Protein AF-0000000086062396 (afdb_homodimer)

pLDDT: mean 90.67, std 13.35, range [43.25, 98.94]

Nearest PDB structures (foldseek):
  1mjh-assembly1_B  TM=8.985E-01  e=6.575E-12  Methanocaldococcus jannaschii
  1mjh-assembly1_A  TM=9.133E-01  e=2.809E-10  Methanocaldococcus jannaschii
  4wny-assembly1_A-2  TM=8.957E-01  e=1.458E-08  Burkholderia pseudomallei 1710b
  3fg9-assembly3_E  TM=8.192E-01  e=7.152E-09  Lactiplantibacillus plantarum
  2gm3-assembly1_A  TM=6.764E-01  e=1.445E-06  Arabidopsis thaliana

Foldseek 3Di:
DFAEEEEEAQLDPFWVQLLVVRLVVCLVVVHAYEYEYEAACVVQVPPDCPDPVVSVVSQVSQVVSQVVSVVVSVVSVHHYHYDYYYDDLLVVVQVCCVVVVGQEYGGEQDHDVPPPPDPGDPSLVSCCVDPPHYYHYDGDDDDD/DFAEEEEEAQLDPFWVQLLVVRLVVCLVVVHAYEYEYEAAPVVQVPPDPPPPVVSVVSQVSQVVSQVVSVVVSVVSVHHYHYDYYYHDLLVVVQVCCVVVVGQEYGGEQDHDVDPPPDPGDPSLVSCCVDPPHYYHYDGDDDDD

Sequence (288 aa):
MYDEILVPTDGSPASDAAIEHAIDLAAQYGARLHALYVVDGAAYSTLEAGSEIVVEALRSEGETATQRVADAAADAGIDTTTTVTTGTAYQSIRDYVAENGIDMIVMGTHGRKGLDRYLLGSVTERVVRTADVPVLTVRQPTDEMYDEILVPTDGSPASDAAIEHAIDLAAQYGARLHALYVVDGAAYSTLEAGSEIVVEALRSEGETATQRVADAAADAGIDTTTTVTTGTAYQSIRDYVAENGIDMIVMGTHGRKGLDRYLLGSVTERVVRTADVPVLTVRQPTDE

Structure (mmCIF, N/CA/C/O backbone):
data_AF-0000000086062396-model_v1
#
loop_
_entity.id
_entity.type
_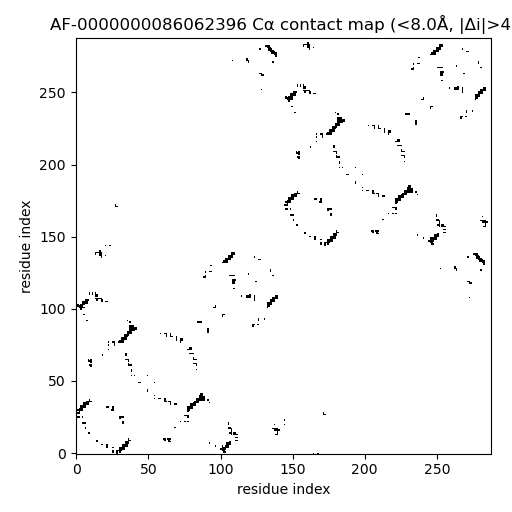entity.pdbx_description
1 polymer 'Nucleotide-binding universal stress UspA family protein'
#
loop_
_atom_site.group_PDB
_atom_site.id
_atom_site.type_symbol
_atom_site.label_atom_id
_atom_site.label_alt_id
_atom_site.label_comp_id
_atom_site.label_asym_id
_atom_site.label_entity_id
_atom_site.label_seq_id
_atom_site.pdbx_PDB_ins_code
_atom_site.Cartn_x
_atom_site.Cartn_y
_atom_site.Cartn_z
_atom_site.occupancy
_atom_site.B_iso_or_equiv
_atom_site.auth_seq_id
_atom_site.auth_comp_id
_atom_site.auth_asym_id
_atom_site.auth_atom_id
_atom_site.pdbx_PDB_model_num
ATOM 1 N N . MET A 1 1 ? -13.133 -5.84 4.527 1 95.94 1 MET A N 1
ATOM 2 C CA . MET A 1 1 ? -12.789 -5.148 3.287 1 95.94 1 MET A CA 1
ATOM 3 C C . MET A 1 1 ? -11.883 -6.008 2.414 1 95.94 1 MET A C 1
ATOM 5 O O . MET A 1 1 ? -12.109 -6.129 1.208 1 95.94 1 MET A O 1
ATOM 9 N N . TYR A 1 2 ? -10.992 -6.688 2.941 1 98.44 2 TYR A N 1
ATOM 10 C CA . TYR A 1 2 ? -10.055 -7.508 2.188 1 98.44 2 TYR A CA 1
ATOM 11 C C . TYR A 1 2 ? -10.328 -8.992 2.406 1 98.44 2 TYR A C 1
ATOM 13 O O . TYR A 1 2 ? -10.234 -9.484 3.533 1 98.44 2 TYR A O 1
ATOM 21 N N . ASP A 1 3 ? -10.617 -9.695 1.339 1 98.81 3 ASP A N 1
ATOM 22 C CA . ASP A 1 3 ? -10.93 -11.117 1.412 1 98.81 3 ASP A CA 1
ATOM 23 C C . ASP A 1 3 ? -9.867 -11.953 0.702 1 98.81 3 ASP A C 1
ATOM 25 O O . ASP A 1 3 ? -9.641 -13.109 1.062 1 98.81 3 ASP A O 1
ATOM 29 N N . GLU A 1 4 ? -9.344 -11.414 -0.328 1 98.94 4 GLU A N 1
ATOM 30 C CA . GLU A 1 4 ? -8.344 -12.07 -1.161 1 98.94 4 GLU A CA 1
ATOM 31 C C . GLU A 1 4 ? -7.098 -11.195 -1.316 1 98.94 4 GLU A C 1
ATOM 33 O O . GLU A 1 4 ? -7.117 -10.203 -2.041 1 98.94 4 GLU A O 1
ATOM 38 N N . ILE A 1 5 ? -5.992 -11.57 -0.688 1 98.94 5 ILE A N 1
ATOM 39 C CA . ILE A 1 5 ? -4.777 -10.766 -0.66 1 98.94 5 ILE A CA 1
ATOM 40 C C . ILE A 1 5 ? -3.68 -11.461 -1.462 1 98.94 5 ILE A C 1
ATOM 42 O O . ILE A 1 5 ? -3.377 -12.633 -1.223 1 98.94 5 ILE A O 1
ATOM 46 N N . LEU A 1 6 ? -3.133 -10.781 -2.381 1 98.94 6 LEU A N 1
ATOM 47 C CA . LEU A 1 6 ? -2.09 -11.336 -3.242 1 98.94 6 LEU A CA 1
ATOM 48 C C . LEU A 1 6 ? -0.708 -10.891 -2.77 1 98.94 6 LEU A C 1
ATOM 50 O O . LEU A 1 6 ? -0.49 -9.711 -2.486 1 98.94 6 LEU A O 1
ATOM 54 N N . VAL A 1 7 ? 0.183 -11.844 -2.738 1 98.88 7 VAL A N 1
ATOM 55 C CA . VAL A 1 7 ? 1.599 -11.594 -2.494 1 98.88 7 VAL A CA 1
ATOM 56 C C . VAL A 1 7 ? 2.428 -12.117 -3.662 1 98.88 7 VAL A C 1
ATOM 58 O O . VAL A 1 7 ? 2.777 -13.305 -3.703 1 98.88 7 VAL A O 1
ATOM 61 N N . PRO A 1 8 ? 2.752 -11.227 -4.57 1 98.5 8 PRO A N 1
ATOM 62 C CA . PRO A 1 8 ? 3.809 -11.625 -5.504 1 98.5 8 PRO A CA 1
ATOM 63 C C . PRO A 1 8 ? 5.18 -11.727 -4.84 1 98.5 8 PRO A C 1
ATOM 65 O O . PRO A 1 8 ? 5.551 -10.852 -4.047 1 98.5 8 PRO A O 1
ATOM 68 N N . THR A 1 9 ? 5.863 -12.844 -5.113 1 97.19 9 THR A N 1
ATOM 69 C CA . THR A 1 9 ? 7.176 -13.055 -4.512 1 97.19 9 THR A CA 1
ATOM 70 C C . THR A 1 9 ? 8.172 -13.555 -5.551 1 97.19 9 THR A C 1
ATOM 72 O O . THR A 1 9 ? 7.789 -14.211 -6.523 1 97.19 9 THR A O 1
ATOM 75 N N . ASP A 1 10 ? 9.398 -13.188 -5.328 1 94.5 10 ASP A N 1
ATOM 76 C CA . ASP A 1 10 ? 10.445 -13.727 -6.188 1 94.5 10 ASP A CA 1
ATOM 77 C C . ASP A 1 10 ? 11.359 -14.672 -5.414 1 94.5 10 ASP A C 1
ATOM 79 O O . ASP A 1 10 ? 12.422 -15.062 -5.902 1 94.5 10 ASP A O 1
ATOM 83 N N . GLY A 1 11 ? 10.945 -14.953 -4.164 1 93.88 11 GLY A N 1
ATOM 84 C CA . GLY A 1 11 ? 11.648 -15.93 -3.35 1 93.88 11 GLY A CA 1
ATOM 85 C C . GLY A 1 11 ? 12.867 -15.359 -2.641 1 93.88 11 GLY A C 1
ATOM 86 O O . GLY A 1 11 ? 13.516 -16.047 -1.854 1 93.88 11 GLY A O 1
ATOM 87 N N . SER A 1 12 ? 13.25 -14.094 -2.916 1 90.31 12 SER A N 1
ATOM 88 C CA . SER A 1 12 ? 14.406 -13.477 -2.273 1 90.31 12 SER A CA 1
ATOM 89 C C . SER A 1 12 ? 14.055 -12.953 -0.884 1 90.31 12 SER A C 1
ATOM 91 O O . SER A 1 12 ? 12.883 -12.758 -0.568 1 90.31 12 SER A O 1
ATOM 93 N N . PRO A 1 13 ? 15.016 -12.766 -0.032 1 87.69 13 PRO A N 1
ATOM 94 C CA . PRO A 1 13 ? 14.781 -12.211 1.304 1 87.69 13 PRO A CA 1
ATOM 95 C C . PRO A 1 13 ? 14.109 -10.844 1.266 1 87.69 13 PRO A C 1
ATOM 97 O O . PRO A 1 13 ? 13.414 -10.461 2.215 1 87.69 13 PRO A O 1
ATOM 100 N N . ALA A 1 14 ? 14.25 -10.211 0.133 1 84.25 14 ALA A N 1
ATOM 101 C CA . ALA A 1 14 ? 13.664 -8.875 -0.008 1 84.25 14 ALA A CA 1
ATOM 102 C C . ALA A 1 14 ? 12.141 -8.938 0.049 1 84.25 14 ALA A C 1
ATOM 104 O O . ALA A 1 14 ? 11.484 -7.938 0.352 1 84.25 14 ALA A O 1
ATOM 105 N N . SER A 1 15 ? 11.633 -10.086 -0.186 1 92.75 15 SER A N 1
ATOM 106 C CA . SER A 1 15 ? 10.18 -10.227 -0.189 1 92.75 15 SER A CA 1
ATOM 107 C C . SER A 1 15 ? 9.656 -10.594 1.196 1 92.75 15 SER A C 1
ATOM 109 O O . SER A 1 15 ? 8.445 -10.578 1.432 1 92.75 15 SER A O 1
ATOM 111 N N . ASP A 1 16 ? 10.508 -10.906 2.168 1 95.06 16 ASP A N 1
ATOM 112 C CA . ASP A 1 16 ? 10.109 -11.453 3.463 1 95.06 16 ASP A CA 1
ATOM 113 C C . ASP A 1 16 ? 9.242 -10.469 4.234 1 95.06 16 ASP A C 1
ATOM 115 O O . ASP A 1 16 ? 8.234 -10.852 4.828 1 95.06 16 ASP A O 1
ATOM 119 N N . ALA A 1 17 ? 9.648 -9.289 4.191 1 96.38 17 ALA A N 1
ATOM 120 C CA . ALA A 1 17 ? 8.891 -8.281 4.93 1 96.38 17 ALA A CA 1
ATOM 121 C C . ALA A 1 17 ? 7.465 -8.172 4.402 1 96.38 17 ALA A C 1
ATOM 123 O O . ALA A 1 17 ? 6.512 -8.086 5.18 1 96.38 17 ALA A O 1
ATOM 124 N N . ALA A 1 18 ? 7.328 -8.164 3.07 1 97.94 18 ALA A N 1
ATOM 125 C CA . ALA A 1 18 ? 5.996 -8.086 2.475 1 97.94 18 ALA A CA 1
ATOM 126 C C . ALA A 1 18 ? 5.148 -9.297 2.865 1 97.94 18 ALA A C 1
ATOM 128 O O . ALA A 1 18 ? 3.957 -9.156 3.152 1 97.94 18 ALA A O 1
ATOM 129 N N . ILE A 1 19 ? 5.75 -10.438 2.91 1 98.06 19 ILE A N 1
ATOM 130 C CA . ILE A 1 19 ? 5.059 -11.664 3.283 1 98.06 19 ILE A CA 1
ATOM 131 C C . ILE A 1 19 ? 4.551 -11.555 4.723 1 98.06 19 ILE A C 1
ATOM 133 O O . ILE A 1 19 ? 3.402 -11.891 5.008 1 98.06 19 ILE A O 1
ATOM 137 N N . GLU A 1 20 ? 5.352 -11.086 5.586 1 98.19 20 GLU A N 1
ATOM 138 C CA . GLU A 1 20 ? 4.957 -10.906 6.98 1 98.19 20 GLU A CA 1
ATOM 139 C C . GLU A 1 20 ? 3.764 -9.969 7.102 1 98.19 20 GLU A C 1
ATOM 141 O O . GLU A 1 20 ? 2.807 -10.258 7.824 1 98.19 20 GLU A O 1
ATOM 146 N N . HIS A 1 21 ? 3.812 -8.875 6.426 1 98.69 21 HIS A N 1
ATOM 147 C CA . HIS A 1 21 ? 2.709 -7.922 6.453 1 98.69 21 HIS A CA 1
ATOM 148 C C . HIS A 1 21 ? 1.438 -8.531 5.871 1 98.69 21 HIS A C 1
ATOM 150 O O . HIS A 1 21 ? 0.345 -8.328 6.402 1 98.69 21 HIS A O 1
ATOM 156 N N . ALA A 1 22 ? 1.575 -9.25 4.781 1 98.81 22 ALA A N 1
ATOM 157 C CA . ALA A 1 22 ? 0.421 -9.875 4.145 1 98.81 22 ALA A CA 1
ATOM 158 C C . ALA A 1 22 ? -0.246 -10.883 5.082 1 98.81 22 ALA A C 1
ATOM 160 O O . ALA A 1 22 ? -1.475 -10.93 5.176 1 98.81 22 ALA A O 1
ATOM 161 N N . ILE A 1 23 ? 0.543 -11.617 5.75 1 98.75 23 ILE A N 1
ATOM 162 C CA . ILE A 1 23 ? 0.026 -12.617 6.68 1 98.75 23 ILE A CA 1
ATOM 163 C C . ILE A 1 23 ? -0.695 -11.922 7.832 1 98.75 23 ILE A C 1
ATOM 165 O O . ILE A 1 23 ? -1.783 -12.344 8.234 1 98.75 23 ILE A O 1
ATOM 169 N N . ASP A 1 24 ? -0.096 -10.945 8.344 1 98.75 24 ASP A N 1
ATOM 170 C CA . ASP A 1 24 ? -0.709 -10.195 9.43 1 98.75 24 ASP A CA 1
ATOM 171 C C . ASP A 1 24 ? -2.055 -9.609 9.008 1 98.75 24 ASP A C 1
ATOM 173 O O . ASP A 1 24 ? -3.043 -9.719 9.734 1 98.75 24 ASP A O 1
ATOM 177 N N . LEU A 1 25 ? -2.088 -9.016 7.824 1 98.81 25 LEU A N 1
ATOM 178 C CA . LEU A 1 25 ? -3.326 -8.469 7.277 1 98.81 25 LEU A CA 1
ATOM 179 C C . LEU A 1 25 ? -4.363 -9.57 7.082 1 98.81 25 LEU A C 1
ATOM 181 O O . LEU A 1 25 ? -5.527 -9.406 7.457 1 98.81 25 LEU A O 1
ATOM 185 N N . ALA A 1 26 ? -3.941 -10.641 6.527 1 98.81 26 ALA A N 1
ATOM 186 C CA . ALA A 1 26 ? -4.867 -11.742 6.297 1 98.81 26 ALA A CA 1
ATOM 187 C C . ALA A 1 26 ? -5.449 -12.258 7.613 1 98.81 26 ALA A C 1
ATOM 189 O O . ALA A 1 26 ? -6.629 -12.609 7.68 1 98.81 26 ALA A O 1
ATOM 190 N N . ALA A 1 27 ? -4.621 -12.305 8.586 1 98.5 27 ALA A N 1
ATOM 191 C CA . ALA A 1 27 ? -5.086 -12.742 9.898 1 98.5 27 ALA A CA 1
ATOM 192 C C . ALA A 1 27 ? -6.145 -11.789 10.453 1 98.5 27 ALA A C 1
ATOM 194 O O . ALA A 1 27 ? -7.145 -12.227 11.023 1 98.5 27 ALA A O 1
ATOM 195 N N . GLN A 1 28 ? -5.926 -10.531 10.344 1 98.12 28 GLN A N 1
ATOM 196 C CA . GLN A 1 28 ? -6.855 -9.523 10.852 1 98.12 28 GLN A CA 1
ATOM 197 C C . GLN A 1 28 ? -8.195 -9.602 10.125 1 98.12 28 GLN A C 1
ATOM 199 O O . GLN A 1 28 ? -9.25 -9.445 10.75 1 98.12 28 GLN A O 1
ATOM 204 N N . TYR A 1 29 ? -8.203 -9.961 8.875 1 98.44 29 TYR A N 1
ATOM 205 C CA . TYR A 1 29 ? -9.414 -9.844 8.062 1 98.44 29 TYR A CA 1
ATOM 206 C C . TYR A 1 29 ? -10.062 -11.203 7.848 1 98.44 29 TYR A C 1
ATOM 208 O O . TYR A 1 29 ? -11.164 -11.297 7.297 1 98.44 29 TYR A O 1
ATOM 216 N N . GLY A 1 30 ? -9.328 -12.211 8.273 1 98.25 30 GLY A N 1
ATOM 217 C CA . GLY A 1 30 ? -9.797 -13.531 7.895 1 98.25 30 GLY A CA 1
ATOM 218 C C . GLY A 1 30 ? -9.742 -13.773 6.395 1 98.25 30 GLY A C 1
ATOM 219 O O . GLY A 1 30 ? -10.641 -14.398 5.832 1 98.25 30 GLY A O 1
ATOM 220 N N . ALA A 1 31 ? -8.758 -13.242 5.785 1 98.81 31 ALA A N 1
ATOM 221 C CA . ALA A 1 31 ? -8.633 -13.266 4.332 1 98.81 31 ALA A CA 1
ATOM 222 C C . ALA A 1 31 ? -7.859 -14.5 3.869 1 98.81 31 ALA A C 1
ATOM 224 O O . ALA A 1 31 ? -7.105 -15.094 4.645 1 98.81 31 ALA A O 1
ATOM 225 N N . ARG A 1 32 ? -8.055 -14.844 2.619 1 98.88 32 ARG A N 1
ATOM 226 C CA . ARG A 1 32 ? -7.195 -15.82 1.947 1 98.88 32 ARG A CA 1
ATOM 227 C C . ARG A 1 32 ? -5.961 -15.141 1.363 1 98.88 32 ARG A C 1
ATOM 229 O O . ARG A 1 32 ? -6.039 -14.023 0.854 1 98.88 32 ARG A O 1
ATOM 236 N N . LEU A 1 33 ? -4.902 -15.875 1.438 1 98.88 33 LEU A N 1
ATOM 237 C CA . LEU A 1 33 ? -3.641 -15.391 0.886 1 98.88 33 LEU A CA 1
ATOM 238 C C . LEU A 1 33 ? -3.312 -16.094 -0.424 1 98.88 33 LEU A C 1
ATOM 240 O O . LEU A 1 33 ? -3.494 -17.312 -0.54 1 98.88 33 LEU A O 1
ATOM 244 N N . HIS A 1 34 ? -2.926 -15.32 -1.405 1 98.94 34 HIS A N 1
ATOM 245 C CA . HIS A 1 34 ? -2.443 -15.844 -2.678 1 98.94 34 HIS A CA 1
ATOM 246 C C . HIS A 1 34 ? -0.959 -15.555 -2.867 1 98.94 34 HIS A C 1
ATOM 248 O O . HIS A 1 34 ? -0.551 -14.391 -2.922 1 98.94 34 HIS A O 1
ATOM 254 N N . ALA A 1 35 ? -0.175 -16.609 -2.895 1 98.94 35 ALA A N 1
ATOM 255 C CA . ALA A 1 35 ? 1.244 -16.484 -3.213 1 98.94 35 ALA A CA 1
ATOM 256 C C . ALA A 1 35 ? 1.503 -16.75 -4.691 1 98.94 35 ALA A C 1
ATOM 258 O O . ALA A 1 35 ? 1.147 -17.812 -5.207 1 98.94 35 ALA A O 1
ATOM 259 N N . LEU A 1 36 ? 2.131 -15.773 -5.348 1 98.88 36 LEU A N 1
ATOM 260 C CA . LEU A 1 36 ? 2.34 -15.875 -6.785 1 98.88 36 LEU A CA 1
ATOM 261 C C . LEU A 1 36 ? 3.816 -15.719 -7.133 1 98.88 36 LEU A C 1
ATOM 263 O O . LEU A 1 36 ? 4.477 -14.797 -6.648 1 98.88 36 LEU A O 1
ATOM 267 N N . TYR A 1 37 ? 4.297 -16.641 -7.902 1 98.44 37 TYR A N 1
ATOM 268 C CA . TYR A 1 37 ? 5.625 -16.578 -8.508 1 98.44 37 TYR A CA 1
ATOM 269 C C . TYR A 1 37 ? 5.535 -16.641 -10.023 1 98.44 37 TYR A C 1
ATOM 271 O O . TYR A 1 37 ? 4.84 -17.484 -10.578 1 98.44 37 TYR A O 1
ATOM 279 N N . VAL A 1 38 ? 6.219 -15.672 -10.68 1 97 38 VAL A N 1
ATOM 280 C CA . VAL A 1 38 ? 6.191 -15.609 -12.141 1 97 38 VAL A CA 1
ATOM 281 C C . VAL A 1 38 ? 7.57 -15.945 -12.695 1 97 38 VAL A C 1
ATOM 283 O O . VAL A 1 38 ? 8.555 -15.273 -12.391 1 97 38 VAL A O 1
ATOM 286 N N . VAL A 1 39 ? 7.645 -16.984 -13.438 1 94.19 39 VAL A N 1
ATOM 287 C CA . VAL A 1 39 ? 8.852 -17.328 -14.18 1 94.19 39 VAL A CA 1
ATOM 288 C C . VAL A 1 39 ? 8.961 -16.469 -15.43 1 94.19 39 VAL A C 1
ATOM 290 O O . VAL A 1 39 ? 8.078 -16.469 -16.281 1 94.19 39 VAL A O 1
ATOM 293 N N . ASP A 1 40 ? 10.016 -15.547 -15.406 1 84.5 40 ASP A N 1
ATOM 294 C CA . ASP A 1 40 ? 10.203 -14.695 -16.578 1 84.5 40 ASP A CA 1
ATOM 295 C C . ASP A 1 40 ? 10.672 -15.516 -17.781 1 84.5 40 ASP A C 1
ATOM 297 O O . ASP A 1 40 ? 11.859 -15.789 -17.922 1 84.5 40 ASP A O 1
ATOM 301 N N . GLY A 1 41 ? 9.742 -15.945 -18.578 1 71.19 41 GLY A N 1
ATOM 302 C CA . GLY A 1 41 ? 10.008 -16.797 -19.734 1 71.19 41 GLY A CA 1
ATOM 303 C C . GLY A 1 41 ? 10.758 -16.078 -20.844 1 71.19 41 GLY A C 1
ATOM 304 O O . GLY A 1 41 ? 11.516 -16.688 -21.594 1 71.19 41 GLY A O 1
ATOM 305 N N . ALA A 1 42 ? 10.43 -14.758 -20.984 1 67.75 42 ALA A N 1
ATOM 306 C CA . ALA A 1 42 ? 11.023 -14.023 -22.094 1 67.75 42 ALA A CA 1
ATOM 307 C C . ALA A 1 42 ? 12.531 -13.891 -21.906 1 67.75 42 ALA A C 1
ATOM 309 O O . ALA A 1 42 ? 13.289 -13.938 -22.891 1 67.75 42 ALA A O 1
ATOM 310 N N . ALA A 1 43 ? 12.914 -13.602 -20.719 1 61.91 43 ALA A N 1
ATOM 311 C CA . ALA A 1 43 ? 14.336 -13.398 -20.453 1 61.91 43 ALA A CA 1
ATOM 312 C C . ALA A 1 43 ? 15.141 -14.633 -20.844 1 61.91 43 ALA A C 1
ATOM 314 O O . ALA A 1 43 ? 16.312 -14.531 -21.234 1 61.91 43 ALA A O 1
ATOM 315 N N . TYR A 1 44 ? 14.375 -15.672 -20.828 1 62.12 44 TYR A N 1
ATOM 316 C CA . TYR A 1 44 ? 15.141 -16.891 -21.094 1 62.12 44 TYR A CA 1
ATOM 317 C C . TYR A 1 44 ? 14.852 -17.438 -22.484 1 62.12 44 TYR A C 1
ATOM 319 O O . TYR A 1 44 ? 15.5 -18.375 -22.938 1 62.12 44 TYR A O 1
ATOM 327 N N . SER A 1 45 ? 13.75 -16.875 -23.078 1 59.78 45 SER A N 1
ATOM 328 C CA . SER A 1 45 ? 13.445 -17.391 -24.406 1 59.78 45 SER A CA 1
ATOM 329 C C . SER A 1 45 ? 14.578 -17.094 -25.391 1 59.78 45 SER A C 1
ATOM 331 O O . SER A 1 45 ? 14.70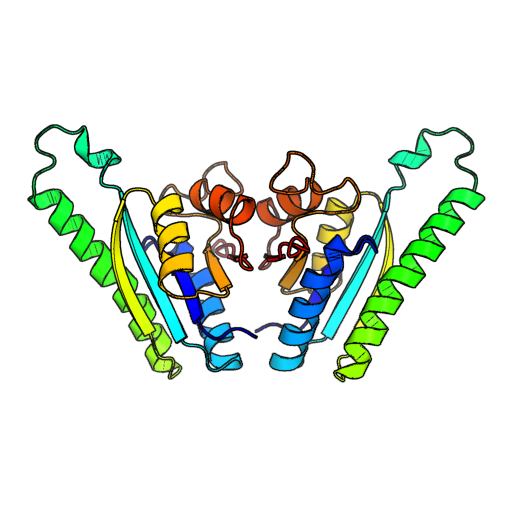3 -17.75 -26.422 1 59.78 45 SER A O 1
ATOM 333 N N . THR A 1 46 ? 15.141 -15.828 -25.25 1 56.56 46 THR A N 1
ATOM 334 C CA . THR A 1 46 ? 16.141 -15.508 -26.25 1 56.56 46 THR A CA 1
ATOM 335 C C . THR A 1 46 ? 17.312 -16.484 -26.188 1 56.56 46 THR A C 1
ATOM 337 O O . THR A 1 46 ? 18.172 -16.5 -27.062 1 56.56 46 THR A O 1
ATOM 340 N N . LEU A 1 47 ? 17.484 -16.781 -25.047 1 52.94 47 LEU A N 1
ATOM 341 C CA . LEU A 1 47 ? 18.609 -17.703 -25.031 1 52.94 47 LEU A CA 1
ATOM 342 C C . LEU A 1 47 ? 18.297 -18.969 -25.812 1 52.94 47 LEU A C 1
ATOM 344 O O . LEU A 1 47 ? 17.156 -19.453 -25.812 1 52.94 47 LEU A O 1
ATOM 348 N N . GLU A 1 48 ? 18.875 -19.062 -26.906 1 50.22 48 GLU A N 1
ATOM 349 C CA . GLU A 1 48 ? 18.75 -20.328 -27.609 1 50.22 48 GLU A CA 1
ATOM 350 C C . GLU A 1 48 ? 18.078 -21.375 -26.719 1 50.22 48 GLU A C 1
ATOM 352 O O . GLU A 1 48 ? 17.75 -21.109 -25.562 1 50.22 48 GLU A O 1
ATOM 357 N N . ALA A 1 49 ? 18.516 -22.594 -26.562 1 50 49 ALA A N 1
ATOM 358 C CA . ALA A 1 49 ? 18.109 -23.734 -25.75 1 50 49 ALA A CA 1
ATOM 359 C C . ALA A 1 49 ? 17.859 -23.312 -24.297 1 50 49 ALA A C 1
ATOM 361 O O . ALA A 1 49 ? 18.781 -23.344 -23.469 1 50 49 ALA A O 1
ATOM 362 N N . GLY A 1 50 ? 17.328 -22.047 -24.062 1 55.12 50 GLY A N 1
ATOM 363 C CA . GLY A 1 50 ? 17.031 -22.172 -22.656 1 55.12 50 GLY A CA 1
ATOM 364 C C . GLY A 1 50 ? 16.391 -23.5 -22.281 1 55.12 50 GLY A C 1
ATOM 365 O O . GLY A 1 50 ? 15.312 -23.828 -22.781 1 55.12 50 GLY A O 1
ATOM 366 N N . SER A 1 51 ? 17.188 -24.375 -21.922 1 66.56 51 SER A N 1
ATOM 367 C CA . SER A 1 51 ? 16.859 -25.781 -21.844 1 66.56 51 SER A CA 1
ATOM 368 C C . SER A 1 51 ? 15.688 -26.031 -20.891 1 66.56 51 SER A C 1
ATOM 370 O O . SER A 1 51 ? 15.438 -25.219 -19.984 1 66.56 51 SER A O 1
ATOM 372 N N . GLU A 1 52 ? 14.617 -26.703 -21.422 1 76.31 52 GLU A N 1
ATOM 373 C CA . GLU A 1 52 ? 13.578 -27.266 -20.578 1 76.31 52 GLU A CA 1
ATOM 374 C C . GLU A 1 52 ? 14.07 -27.453 -19.141 1 76.31 52 GLU A C 1
ATOM 376 O O . GLU A 1 52 ? 13.305 -27.297 -18.188 1 76.31 52 GLU A O 1
ATOM 381 N N . ILE A 1 53 ? 15.344 -27.516 -19.125 1 82.06 53 ILE A N 1
ATOM 382 C CA . ILE A 1 53 ? 15.945 -27.781 -17.812 1 82.06 53 ILE A CA 1
ATOM 383 C C . ILE A 1 53 ? 15.961 -26.484 -17 1 82.06 53 ILE A C 1
ATOM 385 O O . ILE A 1 53 ? 15.641 -26.5 -15.805 1 82.06 53 ILE A O 1
ATOM 389 N N . VAL A 1 54 ? 16.25 -25.438 -17.641 1 83.44 54 VAL A N 1
ATOM 390 C CA . VAL A 1 54 ? 16.328 -24.156 -16.938 1 83.44 54 VAL A CA 1
ATOM 391 C C . VAL A 1 54 ? 14.938 -23.734 -16.484 1 83.44 54 VAL A C 1
ATOM 393 O O . VAL A 1 54 ? 14.758 -23.312 -15.328 1 83.44 54 VAL A O 1
ATOM 396 N N . VAL A 1 55 ? 14.031 -23.875 -17.312 1 84.69 55 VAL A N 1
ATOM 397 C CA . VAL A 1 55 ? 12.664 -23.5 -16.984 1 84.69 55 VAL A CA 1
ATOM 398 C C . VAL A 1 55 ? 12.156 -24.344 -15.82 1 84.69 55 VAL A C 1
ATOM 400 O O . VAL A 1 55 ? 11.5 -23.828 -14.914 1 84.69 55 VAL A O 1
ATOM 403 N N . GLU A 1 56 ? 12.445 -25.562 -15.875 1 88.38 56 GLU A N 1
ATOM 404 C CA . GLU A 1 56 ? 12.031 -26.453 -14.797 1 88.38 56 GLU A CA 1
ATOM 405 C C . GLU A 1 56 ? 12.688 -26.078 -13.477 1 88.38 56 GLU A C 1
ATOM 407 O O . GLU A 1 56 ? 12.07 -26.172 -12.414 1 88.38 56 GLU A O 1
ATOM 412 N N . ALA A 1 57 ? 13.906 -25.703 -13.578 1 91.06 57 ALA A N 1
ATOM 413 C CA . ALA A 1 57 ? 14.617 -25.281 -12.375 1 91.06 57 ALA A CA 1
ATOM 414 C C . ALA A 1 57 ? 13.984 -24.031 -11.789 1 91.06 57 ALA A C 1
ATOM 416 O O . ALA A 1 57 ? 13.836 -23.906 -10.57 1 91.06 57 ALA A O 1
ATOM 417 N N . LEU A 1 58 ? 13.625 -23.156 -12.656 1 91.31 58 LEU A N 1
ATOM 418 C CA . LEU A 1 58 ? 13.008 -21.922 -12.203 1 91.31 58 LEU A CA 1
ATOM 419 C C . LEU A 1 58 ? 11.617 -22.188 -11.633 1 91.31 58 LEU A C 1
ATOM 421 O O . LEU A 1 58 ? 11.219 -21.562 -10.641 1 91.31 58 LEU A O 1
ATOM 425 N N . ARG A 1 59 ? 10.938 -23.047 -12.25 1 94.69 59 ARG A N 1
ATOM 426 C CA . ARG A 1 59 ? 9.633 -23.438 -11.719 1 94.69 59 ARG A CA 1
ATOM 427 C C . ARG A 1 59 ? 9.773 -24.047 -10.328 1 94.69 59 ARG A C 1
ATOM 429 O O . ARG A 1 59 ? 8.984 -23.75 -9.43 1 94.69 59 ARG A O 1
ATOM 436 N N . SER A 1 60 ? 10.742 -24.891 -10.18 1 96.31 60 SER A N 1
ATOM 437 C CA . SER A 1 60 ? 11 -25.484 -8.875 1 96.31 60 SER A CA 1
ATOM 438 C C . SER A 1 60 ? 11.336 -24.422 -7.832 1 96.31 60 SER A C 1
ATOM 440 O O . SER A 1 60 ? 10.883 -24.5 -6.688 1 96.31 60 SER A O 1
ATOM 442 N N . GLU A 1 61 ? 12.07 -23.5 -8.242 1 95.19 61 GLU A N 1
ATOM 443 C CA . GLU A 1 61 ? 12.375 -22.375 -7.363 1 95.19 61 GLU A CA 1
ATOM 444 C C . GLU A 1 61 ? 11.102 -21.641 -6.953 1 95.19 61 GLU A C 1
ATOM 446 O O . GLU A 1 61 ? 10.93 -21.281 -5.785 1 95.19 61 GLU A O 1
ATOM 451 N N . GLY A 1 62 ? 10.258 -21.453 -7.934 1 97.56 62 GLY A N 1
ATOM 452 C CA . GLY A 1 62 ? 8.984 -20.797 -7.652 1 97.56 62 GLY A CA 1
ATOM 453 C C . GLY A 1 62 ? 8.117 -21.578 -6.684 1 97.56 62 GLY A C 1
ATOM 454 O O . GLY A 1 62 ? 7.504 -21 -5.785 1 97.56 62 GLY A O 1
ATOM 455 N N . GLU A 1 63 ? 8.102 -22.875 -6.875 1 98.5 63 GLU A N 1
ATOM 456 C CA . GLU A 1 63 ? 7.336 -23.734 -5.977 1 98.5 63 GLU A CA 1
ATOM 457 C C . GLU A 1 63 ? 7.863 -23.641 -4.547 1 98.5 63 GLU A C 1
ATOM 459 O O . GLU A 1 63 ? 7.086 -23.562 -3.596 1 98.5 63 GLU A O 1
ATOM 464 N N . THR A 1 64 ? 9.117 -23.594 -4.445 1 98.19 64 THR A N 1
ATOM 465 C CA . THR A 1 64 ? 9.727 -23.469 -3.125 1 98.19 64 THR A CA 1
ATOM 466 C C . THR A 1 64 ? 9.375 -22.109 -2.5 1 98.19 64 THR A C 1
ATOM 468 O O . THR A 1 64 ? 9.008 -22.047 -1.326 1 98.19 64 THR A O 1
ATOM 471 N N . ALA A 1 65 ? 9.492 -21.125 -3.285 1 97.81 65 ALA A N 1
ATOM 472 C CA . ALA A 1 65 ? 9.234 -19.766 -2.803 1 97.81 65 ALA A CA 1
ATOM 473 C C . ALA A 1 65 ? 7.785 -19.625 -2.348 1 97.81 65 ALA A C 1
ATOM 475 O O . ALA A 1 65 ? 7.52 -19.094 -1.266 1 97.81 65 ALA A O 1
ATOM 476 N N . THR A 1 66 ? 6.859 -20.062 -3.164 1 98.75 66 THR A N 1
ATOM 477 C CA . THR A 1 66 ? 5.453 -19.906 -2.812 1 98.75 66 THR A CA 1
ATOM 478 C C . THR A 1 66 ? 5.082 -20.828 -1.649 1 98.75 66 THR A C 1
ATOM 480 O O . THR A 1 66 ? 4.246 -20.484 -0.817 1 98.75 66 THR A O 1
ATOM 483 N N . GLN A 1 67 ? 5.703 -21.953 -1.553 1 98.44 67 GLN A N 1
ATOM 484 C CA . GLN A 1 67 ? 5.441 -22.844 -0.431 1 98.44 67 GLN A CA 1
ATOM 485 C C . GLN A 1 67 ? 5.934 -22.25 0.881 1 98.44 67 GLN A C 1
ATOM 487 O O . GLN A 1 67 ? 5.324 -22.453 1.933 1 98.44 67 GLN A O 1
ATOM 492 N N . ARG A 1 68 ? 7.02 -21.594 0.812 1 97.19 68 ARG A N 1
ATOM 493 C CA . ARG A 1 68 ? 7.504 -20.891 1.997 1 97.19 68 ARG A CA 1
ATOM 494 C C . ARG A 1 68 ? 6.453 -19.906 2.523 1 97.19 68 ARG A C 1
ATOM 496 O O . ARG A 1 68 ? 6.25 -19.797 3.734 1 97.19 68 ARG A O 1
ATOM 503 N N . VAL A 1 69 ? 5.789 -19.203 1.654 1 98.25 69 VAL A N 1
ATOM 504 C CA . VAL A 1 69 ? 4.719 -18.281 2.035 1 98.25 69 VAL A CA 1
ATOM 505 C C . VAL A 1 69 ? 3.58 -19.062 2.689 1 98.25 69 VAL A C 1
ATOM 507 O O . VAL A 1 69 ? 3.082 -18.672 3.748 1 98.25 69 VAL A O 1
ATOM 510 N N . ALA A 1 70 ? 3.244 -20.172 2.082 1 98.69 70 ALA A N 1
ATOM 511 C CA . ALA A 1 70 ? 2.15 -21 2.592 1 98.69 70 ALA A CA 1
ATOM 512 C C . ALA A 1 70 ? 2.48 -21.562 3.973 1 98.69 70 ALA A C 1
ATOM 514 O O . ALA A 1 70 ? 1.628 -21.578 4.863 1 98.69 70 ALA A O 1
ATOM 515 N N . ASP A 1 71 ? 3.668 -21.953 4.137 1 98 71 ASP A N 1
ATOM 516 C CA . ASP A 1 71 ? 4.094 -22.5 5.422 1 98 71 ASP A CA 1
ATOM 517 C C . ASP A 1 71 ? 4.047 -21.438 6.516 1 98 71 ASP A C 1
ATOM 519 O O . ASP A 1 71 ? 3.568 -21.703 7.621 1 98 71 ASP A O 1
ATOM 523 N N . ALA A 1 72 ? 4.555 -20.328 6.207 1 97.5 72 ALA A N 1
ATOM 524 C CA . ALA A 1 72 ? 4.523 -19.234 7.168 1 97.5 72 ALA A CA 1
ATOM 525 C C . ALA A 1 72 ? 3.09 -18.859 7.535 1 97.5 72 ALA A C 1
ATOM 527 O O . ALA A 1 72 ? 2.793 -18.578 8.695 1 97.5 72 ALA A O 1
ATOM 528 N N . ALA A 1 73 ? 2.234 -18.859 6.566 1 98.56 73 ALA A N 1
ATOM 529 C CA . ALA A 1 73 ? 0.833 -18.5 6.77 1 98.56 73 ALA A CA 1
ATOM 530 C C . ALA A 1 73 ? 0.103 -19.562 7.578 1 98.56 73 ALA A C 1
ATOM 532 O O . ALA A 1 73 ? -0.81 -19.25 8.344 1 98.56 73 ALA A O 1
ATOM 533 N N . ALA A 1 74 ? 0.476 -20.797 7.336 1 97.81 74 ALA A N 1
ATOM 534 C CA . ALA A 1 74 ? -0.165 -21.906 8.031 1 97.81 74 ALA A CA 1
ATOM 535 C C . ALA A 1 74 ? -0.004 -21.781 9.547 1 97.81 74 ALA A C 1
ATOM 537 O O . ALA A 1 74 ? -0.921 -22.094 10.305 1 97.81 74 ALA A O 1
ATOM 538 N N . ASP A 1 75 ? 1.091 -21.281 9.914 1 94 75 ASP A N 1
ATOM 539 C CA . ASP A 1 75 ? 1.359 -21.047 11.336 1 94 75 ASP A CA 1
ATOM 540 C C . ASP A 1 75 ? 0.368 -20.062 11.938 1 94 75 ASP A C 1
ATOM 542 O O . ASP A 1 75 ? 0.074 -20.109 13.133 1 94 75 ASP A O 1
ATOM 546 N N . ALA A 1 76 ? -0.179 -19.266 11.109 1 94.81 76 ALA A N 1
ATOM 547 C CA . ALA A 1 76 ? -1.124 -18.234 11.547 1 94.81 76 ALA A CA 1
ATOM 548 C C . ALA A 1 76 ? -2.562 -18.672 11.273 1 94.81 76 ALA A C 1
ATOM 550 O O . ALA A 1 76 ? -3.5 -17.891 11.492 1 94.81 76 ALA A O 1
ATOM 551 N N . GLY A 1 77 ? -2.717 -19.844 10.648 1 97.44 77 GLY A N 1
ATOM 552 C CA . GLY A 1 77 ? -4.043 -20.359 10.359 1 97.44 77 GLY A CA 1
ATOM 553 C C . GLY A 1 77 ? -4.672 -19.75 9.125 1 97.44 77 GLY A C 1
ATOM 554 O O . GLY A 1 77 ? -5.895 -19.688 9.016 1 97.44 77 GLY A O 1
ATOM 555 N N . ILE A 1 78 ? -3.875 -19.281 8.273 1 98.38 78 ILE A N 1
ATOM 556 C CA . ILE A 1 78 ? -4.363 -18.578 7.098 1 98.38 78 ILE A CA 1
ATOM 557 C C . ILE A 1 78 ? -4.391 -19.516 5.902 1 98.38 78 ILE A C 1
ATOM 559 O O . ILE A 1 78 ? -3.396 -20.188 5.609 1 98.38 78 ILE A O 1
ATOM 563 N N . ASP A 1 79 ? -5.531 -19.531 5.215 1 98.25 79 ASP A N 1
ATOM 564 C CA . ASP A 1 79 ? -5.645 -20.281 3.967 1 98.25 79 ASP A CA 1
ATOM 565 C C . ASP A 1 79 ? -4.82 -19.625 2.859 1 98.25 79 ASP A C 1
ATOM 567 O O . ASP A 1 79 ? -4.914 -18.422 2.641 1 98.25 79 ASP A O 1
ATOM 571 N N . THR A 1 80 ? -4.031 -20.5 2.189 1 98.81 80 THR A N 1
ATOM 572 C CA . THR A 1 80 ? -3.154 -19.938 1.168 1 98.81 80 THR A CA 1
ATOM 573 C C . THR A 1 80 ? -3.273 -20.734 -0.135 1 98.81 80 THR A C 1
ATOM 575 O O . THR A 1 80 ? -3.291 -21.953 -0.125 1 98.81 80 THR A O 1
ATOM 578 N N . THR A 1 81 ? -3.43 -20.016 -1.208 1 98.88 81 THR A N 1
ATOM 579 C CA . THR A 1 81 ? -3.279 -20.562 -2.553 1 98.88 81 THR A CA 1
ATOM 580 C C . THR A 1 81 ? -1.911 -20.203 -3.129 1 98.88 81 THR A C 1
ATOM 582 O O . THR A 1 81 ? -1.488 -19.047 -3.074 1 98.88 81 THR A O 1
ATOM 585 N N . THR A 1 82 ? -1.243 -21.266 -3.623 1 98.88 82 THR A N 1
ATOM 586 C CA . THR A 1 82 ? 0.054 -21.016 -4.246 1 98.88 82 THR A CA 1
ATOM 587 C C . THR A 1 82 ? -0.034 -21.188 -5.762 1 98.88 82 THR A C 1
ATOM 589 O O . THR A 1 82 ? -0.732 -22.078 -6.254 1 98.88 82 THR A O 1
ATOM 592 N N . THR A 1 83 ? 0.6 -20.266 -6.488 1 98.88 83 THR A N 1
ATOM 593 C CA . THR A 1 83 ? 0.611 -20.328 -7.949 1 98.88 83 THR A CA 1
ATOM 594 C C . THR A 1 83 ? 1.996 -20 -8.492 1 98.88 83 THR A C 1
ATOM 596 O O . THR A 1 83 ? 2.629 -19.031 -8.047 1 98.88 83 THR A O 1
ATOM 599 N N . VAL A 1 84 ? 2.504 -20.828 -9.383 1 98.44 84 VAL A N 1
ATOM 600 C CA . VAL A 1 84 ? 3.668 -20.547 -10.211 1 98.44 84 VAL A CA 1
ATOM 601 C C . VAL A 1 84 ? 3.25 -20.453 -11.68 1 98.44 84 VAL A C 1
ATOM 603 O O . VAL A 1 84 ? 2.637 -21.391 -12.211 1 98.44 84 VAL A O 1
ATOM 606 N N . THR A 1 85 ? 3.527 -19.344 -12.297 1 96.94 85 THR A N 1
ATOM 607 C CA . THR A 1 85 ? 3.148 -19.172 -13.695 1 96.94 85 THR A CA 1
ATOM 608 C C . THR A 1 85 ? 4.309 -18.609 -14.508 1 96.94 85 THR A C 1
ATOM 610 O O . THR A 1 85 ? 5.32 -18.188 -13.938 1 96.94 85 THR A O 1
ATOM 613 N N . THR A 1 86 ? 4.219 -18.734 -15.82 1 94 86 THR A N 1
ATOM 614 C CA . THR A 1 86 ? 5.215 -18.172 -16.734 1 94 86 THR A CA 1
ATOM 615 C C . THR A 1 86 ? 4.672 -16.938 -17.438 1 94 86 THR A C 1
ATOM 617 O O . THR A 1 86 ? 3.5 -16.891 -17.812 1 94 86 THR A O 1
ATOM 620 N N . GLY A 1 87 ? 5.496 -15.891 -17.547 1 94 87 GLY A N 1
ATOM 621 C CA . GLY A 1 87 ? 5.102 -14.664 -18.219 1 94 87 GLY A CA 1
ATOM 622 C C . GLY A 1 87 ? 5.891 -13.445 -17.766 1 94 87 GLY A C 1
ATOM 623 O O . GLY A 1 87 ? 6.984 -13.586 -17.219 1 94 87 GLY A O 1
ATOM 624 N N . THR A 1 88 ? 5.367 -12.273 -18.094 1 93.56 88 THR A N 1
ATOM 625 C CA . THR A 1 88 ? 5.895 -11.016 -17.562 1 93.56 88 THR A CA 1
ATOM 626 C C . THR A 1 88 ? 5.309 -10.703 -16.203 1 93.56 88 THR A C 1
ATOM 628 O O . THR A 1 88 ? 4.094 -10.797 -16 1 93.56 88 THR A O 1
ATOM 631 N N . ALA A 1 89 ? 6.18 -10.414 -15.312 1 94.38 89 ALA A N 1
ATOM 632 C CA . ALA A 1 89 ? 5.785 -10.297 -13.906 1 94.38 89 ALA A CA 1
ATOM 633 C C . ALA A 1 89 ? 4.586 -9.375 -13.75 1 94.38 89 ALA A C 1
ATOM 635 O O . ALA A 1 89 ? 3.541 -9.781 -13.234 1 94.38 89 ALA A O 1
ATOM 636 N N . TYR A 1 90 ? 4.668 -8.156 -14.242 1 94.12 90 TYR A N 1
ATOM 637 C CA . TYR A 1 90 ? 3.604 -7.184 -14.016 1 94.12 90 TYR A CA 1
ATOM 638 C C . TYR A 1 90 ? 2.312 -7.613 -14.695 1 94.12 90 TYR A C 1
ATOM 640 O O . TYR A 1 90 ? 1.224 -7.453 -14.141 1 94.12 90 TYR A O 1
ATOM 648 N N . GLN A 1 91 ? 2.385 -8.172 -15.898 1 96.56 91 GLN A N 1
ATOM 649 C CA . GLN A 1 91 ? 1.197 -8.633 -16.609 1 96.56 91 GLN A CA 1
ATOM 650 C C . GLN A 1 91 ? 0.551 -9.812 -15.891 1 96.56 91 GLN A C 1
ATOM 652 O O . GLN A 1 91 ? -0.674 -9.883 -15.781 1 96.56 91 GLN A O 1
ATOM 657 N N . SER A 1 92 ? 1.392 -10.688 -15.453 1 97.81 92 SER A N 1
ATOM 658 C CA . SER A 1 92 ? 0.893 -11.859 -14.742 1 97.81 92 SER A CA 1
ATOM 659 C C . SER A 1 92 ? 0.196 -11.461 -13.445 1 97.81 92 SER A C 1
ATOM 661 O O . SER A 1 92 ? -0.835 -12.039 -13.086 1 97.81 92 SER A O 1
ATOM 663 N N . ILE A 1 93 ? 0.737 -10.492 -12.766 1 98.5 93 ILE A N 1
ATOM 664 C CA . ILE A 1 93 ? 0.124 -9.984 -11.539 1 98.5 93 ILE A CA 1
ATOM 665 C C . ILE A 1 93 ? -1.235 -9.367 -11.859 1 98.5 93 ILE A C 1
ATOM 667 O O . ILE A 1 93 ? -2.23 -9.664 -11.195 1 98.5 93 ILE A O 1
ATOM 671 N N . ARG A 1 94 ? -1.256 -8.57 -12.883 1 98.19 94 ARG A N 1
ATOM 672 C CA . ARG A 1 94 ? -2.5 -7.93 -13.297 1 98.19 94 ARG A CA 1
ATOM 673 C C . ARG A 1 94 ? -3.559 -8.969 -13.648 1 98.19 94 ARG A C 1
ATOM 675 O O . ARG A 1 94 ? -4.703 -8.875 -13.203 1 98.19 94 ARG A O 1
ATOM 682 N N . ASP A 1 95 ? -3.191 -9.93 -14.453 1 98.56 95 ASP A N 1
ATOM 683 C CA . ASP A 1 95 ? -4.125 -10.977 -14.867 1 98.56 95 ASP A CA 1
ATOM 684 C C . ASP A 1 95 ? -4.609 -11.781 -13.664 1 98.56 95 ASP A C 1
ATOM 686 O O . ASP A 1 95 ? -5.793 -12.109 -13.57 1 98.56 95 ASP A O 1
ATOM 690 N N . TYR A 1 96 ? -3.703 -12.055 -12.773 1 98.81 96 TYR A N 1
ATOM 691 C CA . TYR A 1 96 ? -4.062 -12.82 -11.586 1 98.81 96 TYR A CA 1
ATOM 692 C C . TYR A 1 96 ? -5.09 -12.078 -10.742 1 98.81 96 TYR A C 1
ATOM 694 O O . TYR A 1 96 ? -6.031 -12.68 -10.227 1 98.81 96 TYR A O 1
ATOM 702 N N . VAL A 1 97 ? -4.883 -10.812 -10.578 1 98.88 97 VAL A N 1
ATOM 703 C CA . VAL A 1 97 ? -5.805 -9.977 -9.812 1 98.88 97 VAL A CA 1
ATOM 704 C C . VAL A 1 97 ? -7.211 -10.086 -10.398 1 98.88 97 VAL A C 1
ATOM 706 O O . VAL A 1 97 ? -8.172 -10.352 -9.672 1 98.88 97 VAL A O 1
ATOM 709 N N . ALA A 1 98 ? -7.293 -9.93 -11.656 1 98.5 98 ALA A N 1
ATOM 710 C CA . ALA A 1 98 ? -8.586 -9.953 -12.336 1 98.5 98 ALA A CA 1
ATOM 711 C C . ALA A 1 98 ? -9.227 -11.336 -12.258 1 98.5 98 ALA A C 1
ATOM 713 O O . ALA A 1 98 ? -10.414 -11.461 -11.969 1 98.5 98 ALA A O 1
ATOM 714 N N . GLU A 1 99 ? -8.453 -12.352 -12.453 1 98.56 99 GLU A N 1
ATOM 715 C CA . GLU A 1 99 ? -8.953 -13.719 -12.594 1 98.56 99 GLU A CA 1
ATOM 716 C C . GLU A 1 99 ? -9.359 -14.297 -11.242 1 98.56 99 GLU A C 1
ATOM 718 O O . GLU A 1 99 ? -10.211 -15.188 -11.18 1 98.56 99 GLU A O 1
ATOM 723 N N . ASN A 1 100 ? -8.773 -13.828 -10.18 1 98.75 100 ASN A N 1
ATOM 724 C CA . ASN A 1 100 ? -8.984 -14.461 -8.883 1 98.75 100 ASN A CA 1
ATOM 725 C C . ASN A 1 100 ? -9.688 -13.523 -7.906 1 98.75 100 ASN A C 1
ATOM 727 O O . ASN A 1 100 ? -9.781 -13.828 -6.715 1 98.75 100 ASN A O 1
ATOM 731 N N . GLY A 1 101 ? -10.156 -12.305 -8.336 1 98.56 101 GLY A N 1
ATOM 732 C CA . GLY A 1 101 ? -10.891 -11.375 -7.496 1 98.56 101 GLY A CA 1
ATOM 733 C C . GLY A 1 101 ? -10.047 -10.812 -6.359 1 98.56 101 GLY A C 1
ATOM 734 O O . GLY A 1 101 ? -10.547 -10.648 -5.242 1 98.56 101 GLY A O 1
ATOM 735 N N . ILE A 1 102 ? -8.797 -10.617 -6.609 1 98.88 102 ILE A N 1
ATOM 736 C CA . ILE A 1 102 ? -7.91 -10.047 -5.602 1 98.88 102 ILE A CA 1
ATOM 737 C C . ILE A 1 102 ? -8.375 -8.641 -5.238 1 98.88 102 ILE A C 1
ATOM 739 O O . ILE A 1 102 ? -8.719 -7.848 -6.117 1 98.88 102 ILE A O 1
ATOM 743 N N . ASP A 1 103 ? -8.359 -8.375 -3.955 1 98.75 103 ASP A N 1
ATOM 744 C CA . ASP A 1 103 ? -8.844 -7.055 -3.568 1 98.75 103 ASP A CA 1
ATOM 745 C C . ASP A 1 103 ? -7.762 -6.258 -2.848 1 98.75 103 ASP A C 1
ATOM 747 O O . ASP A 1 103 ? -7.984 -5.109 -2.453 1 98.75 103 ASP A O 1
ATOM 751 N N . MET A 1 104 ? -6.551 -6.836 -2.699 1 98.88 104 MET A N 1
ATOM 752 C CA . MET A 1 104 ? -5.363 -6.133 -2.221 1 98.88 104 MET A CA 1
ATOM 753 C C . MET A 1 104 ? -4.09 -6.844 -2.676 1 98.88 104 MET A C 1
ATOM 755 O O . MET A 1 104 ? -4.023 -8.07 -2.662 1 98.88 104 MET A O 1
ATOM 759 N N . ILE A 1 105 ? -3.107 -6.074 -3.045 1 98.94 105 ILE A N 1
ATOM 760 C CA . ILE A 1 105 ? -1.771 -6.59 -3.318 1 98.94 105 ILE A CA 1
ATOM 761 C C . ILE A 1 105 ? -0.802 -6.109 -2.24 1 98.94 105 ILE A C 1
ATOM 763 O O . ILE A 1 105 ? -0.804 -4.934 -1.875 1 98.94 105 ILE A O 1
ATOM 767 N N . VAL A 1 106 ? -0.017 -7.023 -1.712 1 98.94 106 VAL A N 1
ATOM 768 C CA . VAL A 1 106 ? 1.077 -6.699 -0.802 1 98.94 106 VAL A CA 1
ATOM 769 C C . VAL A 1 106 ? 2.406 -7.141 -1.413 1 98.94 106 VAL A C 1
ATOM 771 O O . VAL A 1 106 ? 2.605 -8.32 -1.691 1 98.94 106 VAL A O 1
ATOM 774 N N . MET A 1 107 ? 3.285 -6.188 -1.617 1 97.69 107 MET A N 1
ATOM 775 C CA . MET A 1 107 ? 4.52 -6.609 -2.273 1 97.69 107 MET A CA 1
ATOM 776 C C . MET A 1 107 ? 5.699 -5.762 -1.812 1 97.69 107 MET A C 1
ATOM 778 O O . MET A 1 107 ? 5.512 -4.664 -1.29 1 97.69 107 MET A O 1
ATOM 782 N N . GLY A 1 108 ? 6.891 -6.352 -1.936 1 96.31 108 GLY A N 1
ATOM 783 C CA . GLY A 1 108 ? 8.109 -5.633 -1.611 1 96.31 108 GLY A CA 1
ATOM 784 C C . GLY A 1 108 ? 8.43 -4.516 -2.588 1 96.31 108 GLY A C 1
ATOM 785 O O . GLY A 1 108 ? 7.984 -4.551 -3.738 1 96.31 108 GLY A O 1
ATOM 786 N N . THR A 1 109 ? 9.25 -3.562 -2.166 1 94 109 THR A N 1
ATOM 787 C CA . THR A 1 109 ? 9.633 -2.447 -3.025 1 94 109 THR A CA 1
ATOM 788 C C . THR A 1 109 ? 10.781 -2.848 -3.955 1 94 109 THR A C 1
ATOM 790 O O . THR A 1 109 ? 11.031 -2.18 -4.957 1 94 109 THR A O 1
ATOM 793 N N . HIS A 1 110 ? 11.43 -3.908 -3.525 1 89.5 110 HIS A N 1
ATOM 794 C CA . HIS A 1 110 ? 12.523 -4.422 -4.332 1 89.5 110 HIS A CA 1
ATOM 795 C C . HIS A 1 110 ? 12.43 -5.934 -4.496 1 89.5 110 HIS A C 1
ATOM 797 O O . HIS A 1 110 ? 11.609 -6.582 -3.842 1 89.5 110 HIS A O 1
ATOM 803 N N . GLY A 1 111 ? 13.258 -6.422 -5.488 1 85.5 111 GLY A N 1
ATOM 804 C CA . GLY A 1 111 ? 13.367 -7.855 -5.719 1 85.5 111 GLY A CA 1
ATOM 805 C C . GLY A 1 111 ? 14.797 -8.352 -5.742 1 85.5 111 GLY A C 1
ATOM 806 O O . GLY A 1 111 ? 15.648 -7.84 -5.008 1 85.5 111 GLY A O 1
ATOM 807 N N . ARG A 1 112 ? 15 -9.336 -6.5 1 77.5 112 ARG A N 1
ATOM 808 C CA . ARG A 1 112 ? 16.281 -10.039 -6.574 1 77.5 112 ARG A CA 1
ATOM 809 C C . ARG A 1 112 ? 17.375 -9.109 -7.066 1 77.5 112 ARG A C 1
ATOM 811 O O . ARG A 1 112 ? 18.562 -9.344 -6.785 1 77.5 112 ARG A O 1
ATOM 818 N N . LYS A 1 113 ? 17.172 -8.211 -7.934 1 70.25 113 LYS A N 1
ATOM 819 C CA . LYS A 1 113 ? 18.234 -7.418 -8.539 1 70.25 113 LYS A CA 1
ATOM 820 C C . LYS A 1 113 ? 18.797 -6.395 -7.559 1 70.25 113 LYS A C 1
ATOM 822 O O . LYS A 1 113 ? 19.812 -5.766 -7.82 1 70.25 113 LYS A O 1
ATOM 827 N N . GLY A 1 114 ? 18.781 -6.77 -6.227 1 60.28 114 GLY A N 1
ATOM 828 C CA . GLY A 1 114 ? 19.359 -5.988 -5.145 1 60.28 114 GLY A CA 1
ATOM 829 C C . GLY A 1 114 ? 18.766 -4.602 -5.023 1 60.28 114 GLY A C 1
ATOM 830 O O . GLY A 1 114 ? 17.938 -4.203 -5.848 1 60.28 114 GLY A O 1
ATOM 831 N N . LEU A 1 115 ? 18.859 -4.121 -3.699 1 60.66 115 LEU A N 1
ATOM 832 C CA . LEU A 1 115 ? 18.5 -2.744 -3.369 1 60.66 115 LEU A CA 1
ATOM 833 C C . LEU A 1 115 ? 19.281 -1.757 -4.23 1 60.66 115 LEU A C 1
ATOM 835 O O . LEU A 1 115 ? 20.328 -1.269 -3.818 1 60.66 115 LEU A O 1
ATOM 839 N N . ASP A 1 116 ? 19.359 -2.141 -5.477 1 57.06 116 ASP A N 1
ATOM 840 C CA . ASP A 1 116 ? 20.109 -1.229 -6.332 1 57.06 116 ASP A CA 1
ATOM 841 C C . ASP A 1 116 ? 19.688 0.22 -6.094 1 57.06 116 ASP A C 1
ATOM 843 O O . ASP A 1 116 ? 18.766 0.484 -5.324 1 57.06 116 ASP A O 1
ATOM 847 N N . ARG A 1 117 ? 20.281 1.053 -6.883 1 61.25 117 ARG A N 1
ATOM 848 C CA . ARG A 1 117 ? 20.266 2.512 -6.934 1 61.25 117 ARG A CA 1
ATOM 849 C C . ARG A 1 117 ? 18.828 3.031 -7.035 1 61.25 117 ARG A C 1
ATOM 851 O O . ARG A 1 117 ? 18.594 4.234 -6.926 1 61.25 117 ARG A O 1
ATOM 858 N N . TYR A 1 118 ? 18.016 1.932 -7.141 1 68.19 118 TYR A N 1
ATOM 859 C CA . TYR A 1 118 ? 16.672 2.447 -7.336 1 68.19 118 TYR A CA 1
ATOM 860 C C . TYR A 1 118 ? 15.844 2.324 -6.059 1 68.19 118 TYR A C 1
ATOM 862 O O . TYR A 1 118 ? 15.961 1.339 -5.328 1 68.19 118 TYR A O 1
ATOM 870 N N . LEU A 1 119 ? 15.125 3.266 -5.777 1 83.5 119 LEU A N 1
ATOM 871 C CA . LEU A 1 119 ? 14.305 3.361 -4.57 1 83.5 119 LEU A CA 1
ATOM 872 C C . LEU A 1 119 ? 13.078 2.465 -4.672 1 83.5 119 LEU A C 1
ATOM 874 O O . LEU A 1 119 ? 12.508 2.064 -3.654 1 83.5 119 LEU A O 1
ATOM 878 N N . LEU A 1 120 ? 12.742 2.066 -5.922 1 92.31 120 LEU A N 1
ATOM 879 C CA . LEU A 1 120 ? 11.57 1.226 -6.164 1 92.31 120 LEU A CA 1
ATOM 880 C C . LEU A 1 120 ? 11.805 0.294 -7.348 1 92.31 120 LEU A C 1
ATOM 882 O O . LEU A 1 120 ? 12.258 0.733 -8.406 1 92.31 120 LEU A O 1
ATOM 886 N N . GLY A 1 121 ? 11.594 -0.934 -7.176 1 92.88 121 GLY A N 1
ATOM 887 C CA . GLY A 1 121 ? 11.742 -1.901 -8.25 1 92.88 121 GLY A CA 1
ATOM 888 C C . GLY A 1 121 ? 10.789 -1.663 -9.406 1 92.88 121 GLY A C 1
ATOM 889 O O . GLY A 1 121 ? 9.672 -1.171 -9.203 1 92.88 121 GLY A O 1
ATOM 890 N N . SER A 1 122 ? 11.156 -2.172 -10.562 1 91.81 122 SER A N 1
ATOM 891 C CA . SER A 1 122 ? 10.43 -1.896 -11.789 1 91.81 122 SER A CA 1
ATOM 892 C C . SER A 1 122 ? 9.055 -2.559 -11.781 1 91.81 122 SER A C 1
ATOM 894 O O . SER A 1 122 ? 8.062 -1.962 -12.211 1 91.81 122 SER A O 1
ATOM 896 N N . VAL A 1 123 ? 8.945 -3.75 -11.281 1 94.5 123 VAL A N 1
ATOM 897 C CA . VAL A 1 123 ? 7.664 -4.449 -11.25 1 94.5 123 VAL A CA 1
ATOM 898 C C . VAL A 1 123 ? 6.719 -3.76 -10.273 1 94.5 123 VAL A C 1
ATOM 900 O O . VAL A 1 123 ? 5.566 -3.475 -10.609 1 94.5 123 VAL A O 1
ATOM 903 N N . THR A 1 124 ? 7.238 -3.5 -9.086 1 96 124 THR A N 1
ATOM 904 C CA . THR A 1 124 ? 6.422 -2.828 -8.078 1 96 124 THR A CA 1
ATOM 905 C C . THR A 1 124 ? 5.949 -1.468 -8.586 1 96 124 THR A C 1
ATOM 907 O O . THR A 1 124 ? 4.785 -1.104 -8.414 1 96 124 THR A O 1
ATOM 910 N N . GLU A 1 125 ? 6.824 -0.757 -9.211 1 94.81 125 GLU A N 1
ATOM 911 C CA . GLU A 1 125 ? 6.461 0.544 -9.766 1 94.81 125 GLU A CA 1
ATOM 912 C C . GLU A 1 125 ? 5.305 0.421 -10.75 1 94.81 125 GLU A C 1
ATOM 914 O O . GLU A 1 125 ? 4.336 1.181 -10.68 1 94.81 125 GLU A O 1
ATOM 919 N N . ARG A 1 126 ? 5.398 -0.48 -11.633 1 95.31 126 ARG A N 1
ATOM 920 C CA . ARG A 1 126 ? 4.355 -0.664 -12.633 1 95.31 126 ARG A CA 1
ATOM 921 C C . ARG A 1 126 ? 3.041 -1.084 -11.984 1 95.31 126 ARG A C 1
ATOM 923 O O . ARG A 1 126 ? 1.97 -0.621 -12.383 1 95.31 126 ARG A O 1
ATOM 930 N N . VAL A 1 127 ? 3.105 -1.938 -11.008 1 97.56 127 VAL A N 1
ATOM 931 C CA . VAL A 1 127 ? 1.899 -2.396 -10.32 1 97.56 127 VAL A CA 1
ATOM 932 C C . VAL A 1 127 ? 1.235 -1.224 -9.602 1 97.56 127 VAL A C 1
ATOM 934 O O . VAL A 1 127 ? 0.03 -1.002 -9.75 1 97.56 127 VAL A O 1
ATOM 937 N N . VAL A 1 128 ? 1.983 -0.455 -8.898 1 97.25 128 VAL A N 1
ATOM 938 C CA . VAL A 1 128 ? 1.438 0.681 -8.156 1 97.25 128 VAL A CA 1
ATOM 939 C C . VAL A 1 128 ? 0.79 1.664 -9.133 1 97.25 128 VAL A C 1
ATOM 941 O O . VAL A 1 128 ? -0.276 2.215 -8.852 1 97.25 128 VAL A O 1
ATOM 944 N N . ARG A 1 129 ? 1.348 1.814 -10.273 1 95 129 ARG A N 1
ATOM 945 C CA . ARG A 1 129 ? 0.885 2.791 -11.25 1 95 129 ARG A CA 1
ATOM 946 C C . ARG A 1 129 ? -0.399 2.322 -11.93 1 95 129 ARG A C 1
ATOM 948 O O . ARG A 1 129 ? -1.21 3.141 -12.367 1 95 129 ARG A O 1
ATOM 955 N N . THR A 1 130 ? -0.625 0.979 -11.914 1 95 130 THR A N 1
ATOM 956 C CA . THR A 1 130 ? -1.628 0.533 -12.875 1 95 130 THR A CA 1
ATOM 957 C C . THR A 1 130 ? -2.709 -0.295 -12.188 1 95 130 THR A C 1
ATOM 959 O O . THR A 1 130 ? -3.783 -0.513 -12.75 1 95 130 THR A O 1
ATOM 962 N N . ALA A 1 131 ? -2.418 -0.767 -11.016 1 96.19 131 ALA A N 1
ATOM 963 C CA . ALA A 1 131 ? -3.361 -1.664 -10.352 1 96.19 131 ALA A CA 1
ATOM 964 C C . ALA A 1 131 ? -4.691 -0.965 -10.094 1 96.19 131 ALA A C 1
ATOM 966 O O . ALA A 1 131 ? -4.723 0.212 -9.727 1 96.19 131 ALA A O 1
ATOM 967 N N . ASP A 1 132 ? -5.754 -1.779 -10.18 1 94.56 132 ASP A N 1
ATOM 968 C CA . ASP A 1 132 ? -7.086 -1.253 -9.906 1 94.56 132 ASP A CA 1
ATOM 969 C C . ASP A 1 132 ? -7.52 -1.558 -8.477 1 94.56 132 ASP A C 1
ATOM 971 O O . ASP A 1 132 ? -8.625 -1.194 -8.062 1 94.56 132 ASP A O 1
ATOM 975 N N . VAL A 1 133 ? -6.688 -2.242 -7.754 1 98.12 133 VAL A N 1
ATOM 976 C CA . VAL A 1 133 ? -6.93 -2.557 -6.348 1 98.12 133 VAL A CA 1
ATOM 977 C C . VAL A 1 133 ? -5.848 -1.919 -5.48 1 98.12 133 VAL A C 1
ATOM 979 O O . VAL A 1 133 ? -4.773 -1.572 -5.973 1 98.12 133 VAL A O 1
ATOM 982 N N . PRO A 1 134 ? -6.07 -1.793 -4.176 1 98.75 134 PRO A N 1
ATOM 983 C CA . PRO A 1 134 ? -5.055 -1.229 -3.283 1 98.75 134 PRO A CA 1
ATOM 984 C C . PRO A 1 134 ? -3.75 -2.021 -3.301 1 98.75 134 PRO A C 1
ATOM 986 O O . PRO A 1 134 ? -3.771 -3.252 -3.387 1 98.75 134 PRO A O 1
ATOM 989 N N . VAL A 1 135 ? -2.631 -1.301 -3.273 1 98.88 135 VAL A N 1
ATOM 990 C CA . VAL A 1 135 ? -1.309 -1.919 -3.246 1 98.88 135 VAL A CA 1
ATOM 991 C C . VAL A 1 135 ? -0.541 -1.441 -2.016 1 98.88 135 VAL A C 1
ATOM 993 O O . VAL A 1 135 ? -0.33 -0.24 -1.835 1 98.88 135 VAL A O 1
ATOM 996 N N . LEU A 1 136 ? -0.182 -2.396 -1.194 1 98.94 136 LEU A N 1
ATOM 997 C CA . LEU A 1 136 ? 0.708 -2.125 -0.071 1 98.94 136 LEU A CA 1
ATOM 998 C C . LEU A 1 136 ? 2.154 -2.441 -0.435 1 98.94 136 LEU A C 1
ATOM 1000 O O . LEU A 1 136 ? 2.488 -3.592 -0.732 1 98.94 136 LEU A O 1
ATOM 1004 N N . THR A 1 137 ? 2.975 -1.417 -0.423 1 98.31 137 THR A N 1
ATOM 1005 C CA . THR A 1 137 ? 4.402 -1.613 -0.645 1 98.31 137 THR A CA 1
ATOM 1006 C C . THR A 1 137 ? 5.156 -1.651 0.681 1 98.31 137 THR A C 1
ATOM 1008 O O . THR A 1 137 ? 4.895 -0.842 1.573 1 98.31 137 THR A O 1
ATOM 1011 N N . VAL A 1 138 ? 6.07 -2.617 0.769 1 97.81 138 VAL A N 1
ATOM 1012 C CA . VAL A 1 138 ? 6.801 -2.842 2.012 1 97.81 138 VAL A CA 1
ATOM 1013 C C . VAL A 1 138 ? 8.297 -2.885 1.726 1 97.81 138 VAL A C 1
ATOM 1015 O O . VAL A 1 138 ? 8.758 -3.67 0.892 1 97.81 138 VAL A O 1
ATOM 1018 N N . ARG A 1 139 ? 9.039 -2.049 2.371 1 94.12 139 ARG A N 1
ATOM 1019 C CA . ARG A 1 139 ? 10.492 -2.043 2.236 1 94.12 139 ARG A CA 1
ATOM 1020 C C . ARG A 1 139 ? 11.133 -3.031 3.205 1 94.12 139 ARG A C 1
ATOM 1022 O O . ARG A 1 139 ? 10.758 -3.096 4.375 1 94.12 139 ARG A O 1
ATOM 1029 N N . GLN A 1 140 ? 12.031 -3.781 2.645 1 90.38 140 GLN A N 1
ATOM 1030 C CA . GLN A 1 140 ? 12.805 -4.672 3.502 1 90.38 140 GLN A CA 1
ATOM 1031 C C . GLN A 1 140 ? 13.758 -3.881 4.395 1 90.38 140 GLN A C 1
ATOM 1033 O O . GLN A 1 140 ? 14.531 -3.057 3.91 1 90.38 140 GLN A O 1
ATOM 1038 N N . PRO A 1 141 ? 13.602 -4.121 5.699 1 82.88 141 PRO A N 1
ATOM 1039 C CA . PRO A 1 141 ? 14.555 -3.436 6.582 1 82.88 141 PRO A CA 1
ATOM 1040 C C . PRO A 1 141 ? 16 -3.822 6.305 1 82.88 141 PRO A C 1
ATOM 1042 O O . PRO A 1 141 ? 16.281 -4.965 5.938 1 82.88 141 PRO A O 1
ATOM 1045 N N . THR A 1 142 ? 16.844 -2.781 6.148 1 72.44 142 THR A N 1
ATOM 1046 C CA . THR A 1 142 ? 18.266 -3.07 5.957 1 72.44 142 THR A CA 1
ATOM 1047 C C . THR A 1 142 ? 18.875 -3.627 7.238 1 72.44 142 THR A C 1
ATOM 1049 O O . THR A 1 142 ? 18.516 -3.221 8.344 1 72.44 142 THR A O 1
ATOM 1052 N N . ASP A 1 143 ? 19.25 -4.875 7.195 1 58.19 143 ASP A N 1
ATOM 1053 C CA . ASP A 1 143 ? 20 -5.379 8.344 1 58.19 143 ASP A CA 1
ATOM 1054 C C . ASP A 1 143 ? 21.109 -4.41 8.742 1 58.19 143 ASP A C 1
ATOM 1056 O O . ASP A 1 143 ? 21.844 -3.912 7.891 1 58.19 143 ASP A O 1
ATOM 1060 N N . GLU A 1 144 ? 21.125 -3.566 9.758 1 43.62 144 GLU A N 1
ATOM 1061 C CA . GLU A 1 144 ? 22.375 -2.988 10.242 1 43.62 144 GLU A CA 1
ATOM 1062 C C . GLU A 1 144 ? 23.469 -4.047 10.344 1 43.62 144 GLU A C 1
ATOM 1064 O O . GLU A 1 144 ? 23.188 -5.219 10.609 1 43.62 144 GLU A O 1
ATOM 1069 N N . MET B 1 1 ? 0.08 -5.082 14.289 1 95.94 1 MET B N 1
ATOM 1070 C CA . MET B 1 1 ? 1.187 -4.598 13.469 1 95.94 1 MET B CA 1
ATOM 1071 C C . MET B 1 1 ? 1.067 -3.096 13.227 1 95.94 1 MET B C 1
ATOM 1073 O O . MET B 1 1 ? 2.049 -2.363 13.352 1 95.94 1 MET B O 1
ATOM 1077 N N . TYR B 1 2 ? -0.046 -2.604 13.008 1 98.5 2 TYR B N 1
ATOM 1078 C CA . TYR B 1 2 ? -0.255 -1.188 12.727 1 98.5 2 TYR B CA 1
ATOM 1079 C C . TYR B 1 2 ? -0.961 -0.497 13.883 1 98.5 2 TYR B C 1
ATOM 1081 O O . TYR B 1 2 ? -2.094 -0.847 14.227 1 98.5 2 TYR B O 1
ATOM 1089 N N . ASP B 1 3 ? -0.325 0.498 14.453 1 98.81 3 ASP B N 1
ATOM 1090 C CA . ASP B 1 3 ? -0.87 1.226 15.594 1 98.81 3 ASP B CA 1
ATOM 1091 C C . ASP B 1 3 ? -1.175 2.676 15.227 1 98.81 3 ASP B C 1
ATOM 1093 O O . ASP B 1 3 ? -2.074 3.293 15.797 1 98.81 3 ASP B O 1
ATOM 1097 N N . GLU B 1 4 ? -0.369 3.201 14.391 1 98.94 4 GLU B N 1
ATOM 1098 C CA . GLU B 1 4 ? -0.469 4.59 13.945 1 98.94 4 GLU B CA 1
ATOM 1099 C C . GLU B 1 4 ? -0.528 4.68 12.422 1 98.94 4 GLU B C 1
ATOM 1101 O O . GLU B 1 4 ? 0.482 4.484 11.742 1 98.94 4 GLU B O 1
ATOM 1106 N N . ILE B 1 5 ? -1.68 5.02 11.852 1 98.94 5 ILE B N 1
ATOM 1107 C CA . ILE B 1 5 ? -1.897 5.027 10.414 1 98.94 5 ILE B CA 1
ATOM 1108 C C . ILE B 1 5 ? -2.084 6.461 9.922 1 98.94 5 ILE B C 1
ATOM 1110 O O . ILE B 1 5 ? -2.922 7.199 10.453 1 98.94 5 ILE B O 1
ATOM 1114 N N . LEU B 1 6 ? -1.311 6.848 8.992 1 98.94 6 LEU B N 1
ATOM 1115 C CA . LEU B 1 6 ? -1.361 8.203 8.445 1 98.94 6 LEU B CA 1
ATOM 1116 C C . LEU B 1 6 ? -2.16 8.234 7.145 1 98.94 6 LEU B C 1
ATOM 1118 O O . LEU B 1 6 ? -1.956 7.391 6.266 1 98.94 6 LEU B O 1
ATOM 1122 N N . VAL B 1 7 ? -3.014 9.219 7.062 1 98.81 7 VAL B N 1
ATOM 1123 C CA . VAL B 1 7 ? -3.736 9.531 5.832 1 98.81 7 VAL B CA 1
ATOM 1124 C C . VAL B 1 7 ? -3.443 10.969 5.41 1 98.81 7 VAL B C 1
ATOM 1126 O O . VAL B 1 7 ? -4.098 11.898 5.875 1 98.81 7 VAL B O 1
ATOM 1129 N N . PRO B 1 8 ? -2.488 11.109 4.52 1 98.44 8 PRO B N 1
ATOM 1130 C CA . PRO B 1 8 ? -2.418 12.422 3.865 1 98.44 8 PRO B CA 1
ATOM 1131 C C . PRO B 1 8 ? -3.598 12.672 2.93 1 98.44 8 PRO B C 1
ATOM 1133 O O . PRO B 1 8 ? -3.996 11.781 2.176 1 98.44 8 PRO B O 1
ATOM 1136 N N . TH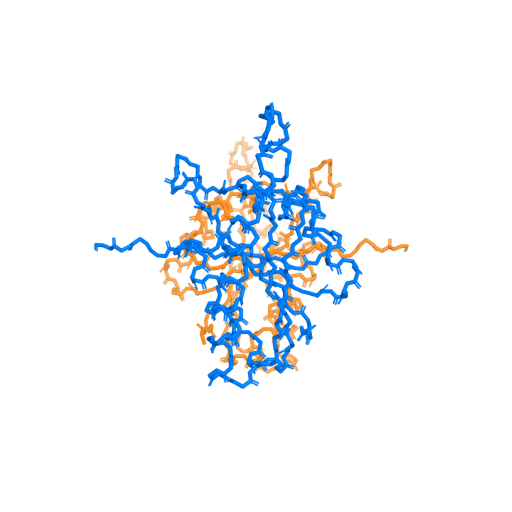R B 1 9 ? -4.195 13.859 3.074 1 97.06 9 THR B N 1
ATOM 1137 C CA . THR B 1 9 ? -5.348 14.195 2.25 1 97.06 9 THR B CA 1
ATOM 1138 C C . THR B 1 9 ? -5.219 15.609 1.687 1 97.06 9 THR B C 1
ATOM 1140 O O . THR B 1 9 ? -4.582 16.469 2.299 1 97.06 9 THR B O 1
ATOM 1143 N N . ASP B 1 10 ? -5.781 15.773 0.531 1 94.31 10 ASP B N 1
ATOM 1144 C CA . ASP B 1 10 ? -5.836 17.109 -0.028 1 94.31 10 ASP B CA 1
ATOM 1145 C C . ASP B 1 10 ? -7.273 17.641 -0.066 1 94.31 10 ASP B C 1
ATOM 1147 O O . ASP B 1 10 ? -7.547 18.672 -0.685 1 94.31 10 ASP B O 1
ATOM 1151 N N . GLY B 1 11 ? -8.172 16.859 0.542 1 93.69 11 GLY B N 1
ATOM 1152 C CA . GLY B 1 11 ? -9.555 17.281 0.684 1 93.69 11 GLY B CA 1
ATOM 1153 C C . GLY B 1 11 ? -10.391 17 -0.549 1 93.69 11 GLY B C 1
ATOM 1154 O O . GLY B 1 11 ? -11.602 17.234 -0.548 1 93.69 11 GLY B O 1
ATOM 1155 N N . SER B 1 12 ? -9.797 16.547 -1.673 1 89.75 12 SER B N 1
ATOM 1156 C CA . SER B 1 12 ? -10.539 16.25 -2.895 1 89.75 12 SER B CA 1
ATOM 1157 C C . SER B 1 12 ? -11.227 14.891 -2.818 1 89.75 12 SER B C 1
ATOM 1159 O O . SER B 1 12 ? -10.852 14.047 -2 1 89.75 12 SER B O 1
ATOM 1161 N N . PRO B 1 13 ? -12.25 14.664 -3.59 1 87.12 13 PRO B N 1
ATOM 1162 C CA . PRO B 1 13 ? -12.93 13.367 -3.633 1 87.12 13 PRO B CA 1
ATOM 1163 C C . PRO B 1 13 ? -11.984 12.219 -3.975 1 87.12 13 PRO B C 1
ATOM 1165 O O . PRO B 1 13 ? -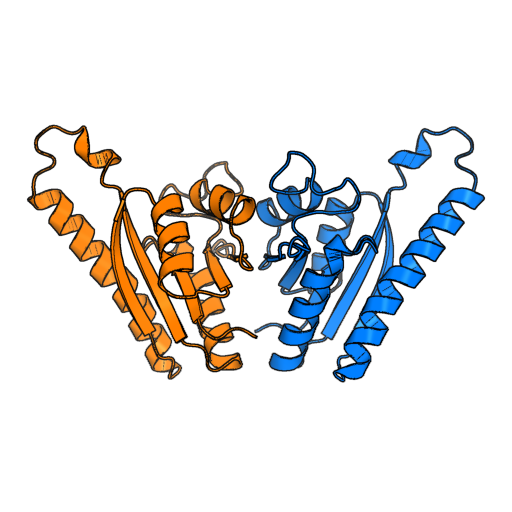12.242 11.078 -3.586 1 87.12 13 PRO B O 1
ATOM 1168 N N . ALA B 1 14 ? -10.898 12.578 -4.586 1 83.44 14 ALA B N 1
ATOM 1169 C CA . ALA B 1 14 ? -9.93 11.555 -4.98 1 83.44 14 ALA B CA 1
ATOM 1170 C C . ALA B 1 14 ? -9.312 10.883 -3.76 1 83.44 14 ALA B C 1
ATOM 1172 O O . ALA B 1 14 ? -8.828 9.758 -3.848 1 83.44 14 ALA B O 1
ATOM 1173 N N . SER B 1 15 ? -9.391 11.555 -2.668 1 92.5 15 SER B N 1
ATOM 1174 C CA . SER B 1 15 ? -8.789 10.992 -1.46 1 92.5 15 SER B CA 1
ATOM 1175 C C . SER B 1 15 ? -9.789 10.133 -0.692 1 92.5 15 SER B C 1
ATOM 1177 O O . SER B 1 15 ? -9.422 9.438 0.257 1 92.5 15 SER B O 1
ATOM 1179 N N . ASP B 1 16 ? -11.078 10.109 -1.056 1 94.88 16 ASP B N 1
ATOM 1180 C CA . ASP B 1 16 ? -12.141 9.477 -0.281 1 94.88 16 ASP B CA 1
ATOM 1181 C C . ASP B 1 16 ? -11.914 7.973 -0.156 1 94.88 16 ASP B C 1
ATOM 1183 O O . ASP B 1 16 ? -12.086 7.398 0.923 1 94.88 16 ASP B O 1
ATOM 1187 N N . ALA B 1 17 ? -11.539 7.426 -1.215 1 96.19 17 ALA B N 1
ATOM 1188 C CA . ALA B 1 17 ? -11.32 5.98 -1.187 1 96.19 17 ALA B CA 1
ATOM 1189 C C . ALA B 1 17 ? -10.219 5.609 -0.205 1 96.19 17 ALA B C 1
ATOM 1191 O O . ALA B 1 17 ? -10.352 4.645 0.553 1 96.19 17 ALA B O 1
ATOM 1192 N N . ALA B 1 18 ? -9.109 6.375 -0.229 1 97.88 18 ALA B N 1
ATOM 1193 C CA . ALA B 1 18 ? -8.016 6.109 0.697 1 97.88 18 ALA B CA 1
ATOM 1194 C C . ALA B 1 18 ? -8.469 6.266 2.146 1 97.88 18 ALA B C 1
ATOM 1196 O O . ALA B 1 18 ? -8.086 5.469 3.01 1 97.88 18 ALA B O 1
ATOM 1197 N N . ILE B 1 19 ? -9.289 7.238 2.396 1 98.06 19 ILE B N 1
ATOM 1198 C CA . ILE B 1 19 ? -9.805 7.488 3.736 1 98.06 19 ILE B CA 1
ATOM 1199 C C . ILE B 1 19 ? -10.641 6.293 4.195 1 98.06 19 ILE B C 1
ATOM 1201 O O . ILE B 1 19 ? -10.492 5.824 5.328 1 98.06 19 ILE B O 1
ATOM 1205 N N . GLU B 1 20 ? -11.461 5.801 3.369 1 98.12 20 GLU B N 1
ATOM 1206 C CA . GLU B 1 20 ? -12.281 4.641 3.697 1 98.12 20 GLU B CA 1
ATOM 1207 C C . GLU B 1 20 ? -11.422 3.432 4.043 1 98.12 20 GLU B C 1
ATOM 1209 O O . GLU B 1 20 ? -11.672 2.742 5.035 1 98.12 20 GLU B O 1
ATOM 1214 N N . HIS B 1 21 ? -10.43 3.174 3.256 1 98.69 21 HIS B N 1
ATOM 1215 C CA . HIS B 1 21 ? -9.531 2.057 3.516 1 98.69 21 HIS B CA 1
ATOM 1216 C C . HIS B 1 21 ? -8.773 2.25 4.828 1 98.69 21 HIS B C 1
ATOM 1218 O O . HIS B 1 21 ? -8.602 1.301 5.594 1 98.69 21 HIS B O 1
ATOM 1224 N N . ALA B 1 22 ? -8.305 3.453 5.066 1 98.81 22 ALA B N 1
ATOM 1225 C CA . ALA B 1 22 ? -7.57 3.744 6.293 1 98.81 22 ALA B CA 1
ATOM 1226 C C . ALA B 1 22 ? -8.438 3.506 7.527 1 98.81 22 ALA B C 1
ATOM 1228 O O . ALA B 1 22 ? -7.977 2.938 8.516 1 98.81 22 ALA B O 1
ATOM 1229 N N . ILE B 1 23 ? -9.656 3.908 7.441 1 98.75 23 ILE B N 1
ATOM 1230 C CA . ILE B 1 23 ? -10.578 3.736 8.555 1 98.75 23 ILE B CA 1
ATOM 1231 C C . ILE B 1 23 ? -10.836 2.248 8.789 1 98.75 23 ILE B C 1
ATOM 1233 O O . ILE B 1 23 ? -10.836 1.785 9.93 1 98.75 23 ILE B O 1
ATOM 1237 N N . ASP B 1 24 ? -11.07 1.561 7.766 1 98.75 24 ASP B N 1
ATOM 1238 C CA . ASP B 1 24 ? -11.305 0.123 7.871 1 98.75 24 ASP B CA 1
ATOM 1239 C C . ASP B 1 24 ? -10.102 -0.578 8.508 1 98.75 24 ASP B C 1
ATOM 1241 O O . ASP B 1 24 ? -10.273 -1.404 9.414 1 98.75 24 ASP B O 1
ATOM 1245 N N . LEU B 1 25 ? -8.891 -0.224 8.047 1 98.81 25 LEU B N 1
ATOM 1246 C CA . LEU B 1 25 ? -7.664 -0.774 8.609 1 98.81 25 LEU B CA 1
ATOM 1247 C C . LEU B 1 25 ? -7.531 -0.406 10.086 1 98.81 25 LEU B C 1
ATOM 1249 O O . LEU B 1 25 ? -7.219 -1.26 10.922 1 98.81 25 LEU B O 1
ATOM 1253 N N . ALA B 1 26 ? -7.77 0.812 10.375 1 98.81 26 ALA B N 1
ATOM 1254 C CA . ALA B 1 26 ? -7.664 1.257 11.766 1 98.81 26 ALA B CA 1
ATOM 1255 C C . ALA B 1 26 ? -8.641 0.5 12.656 1 98.81 26 ALA B C 1
ATOM 1257 O O . ALA B 1 26 ? -8.312 0.165 13.797 1 98.81 26 ALA B O 1
ATOM 1258 N N . ALA B 1 27 ? -9.805 0.291 12.141 1 98.5 27 ALA B N 1
ATOM 1259 C CA . ALA B 1 27 ? -10.797 -0.46 12.898 1 98.5 27 ALA B CA 1
ATOM 1260 C C . ALA B 1 27 ? -10.32 -1.884 13.164 1 98.5 27 ALA B C 1
ATOM 1262 O O . ALA B 1 27 ? -10.5 -2.404 14.273 1 98.5 27 ALA B O 1
ATOM 1263 N N . GLN B 1 28 ? -9.773 -2.531 12.203 1 98.19 28 GLN B N 1
ATOM 1264 C CA . GLN B 1 28 ? -9.297 -3.904 12.344 1 98.19 28 GLN B CA 1
ATOM 1265 C C . GLN B 1 28 ? -8.164 -3.996 13.359 1 98.19 28 GLN B C 1
ATOM 1267 O O . GLN B 1 28 ? -8.094 -4.953 14.133 1 98.19 28 GLN B O 1
ATOM 1272 N N . TYR B 1 29 ? -7.344 -2.984 13.461 1 98.44 29 TYR B N 1
ATOM 1273 C CA . TYR B 1 29 ? -6.121 -3.082 14.242 1 98.44 29 TYR B CA 1
ATOM 1274 C C . TYR B 1 29 ? -6.266 -2.359 15.578 1 98.44 29 TYR B C 1
ATOM 1276 O O . TYR B 1 29 ? -5.383 -2.439 16.438 1 98.44 29 TYR B O 1
ATOM 1284 N N . GLY B 1 30 ? -7.375 -1.671 15.688 1 98.31 30 GLY B N 1
ATOM 1285 C CA . GLY B 1 30 ? -7.457 -0.786 16.844 1 98.31 30 GLY B CA 1
ATOM 1286 C C . GLY B 1 30 ? -6.426 0.328 1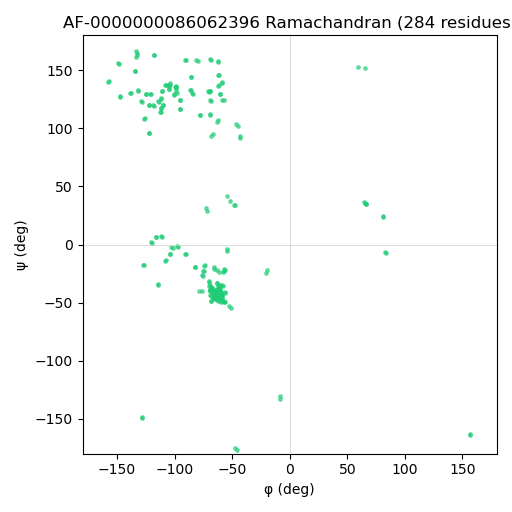6.812 1 98.31 30 GLY B C 1
ATOM 1287 O O . GLY B 1 30 ? -5.859 0.685 17.844 1 98.31 30 GLY B O 1
ATOM 1288 N N . ALA B 1 31 ? -6.168 0.809 15.656 1 98.81 31 ALA B N 1
ATOM 1289 C CA . ALA B 1 31 ? -5.109 1.793 15.43 1 98.81 31 ALA B CA 1
ATOM 1290 C C . ALA B 1 31 ? -5.648 3.215 15.562 1 98.81 31 ALA B C 1
ATOM 1292 O O . ALA B 1 31 ? -6.852 3.443 15.43 1 98.81 31 ALA B O 1
ATOM 1293 N N . ARG B 1 32 ? -4.75 4.141 15.812 1 98.88 32 ARG B N 1
ATOM 1294 C CA . ARG B 1 32 ? -5.051 5.562 15.695 1 98.88 32 ARG B CA 1
ATOM 1295 C C . ARG B 1 32 ? -4.859 6.043 14.258 1 98.88 32 ARG B C 1
ATOM 1297 O O . ARG B 1 32 ? -3.934 5.613 13.57 1 98.88 32 ARG B O 1
ATOM 1304 N N . LEU B 1 33 ? -5.723 6.934 13.898 1 98.88 33 LEU B N 1
ATOM 1305 C CA . LEU B 1 33 ? -5.652 7.527 12.57 1 98.88 33 LEU B CA 1
ATOM 1306 C C . LEU B 1 33 ? -5.102 8.945 12.641 1 98.88 33 LEU B C 1
ATOM 1308 O O . LEU B 1 33 ? -5.469 9.719 13.531 1 98.88 33 LEU B O 1
ATOM 1312 N N . HIS B 1 34 ? -4.172 9.234 11.758 1 98.94 34 HIS B N 1
ATOM 1313 C CA . HIS B 1 34 ? -3.639 10.578 11.602 1 98.94 34 HIS B CA 1
ATOM 1314 C C . HIS B 1 34 ? -4.035 11.172 10.25 1 98.94 34 HIS B C 1
ATOM 1316 O O . HIS B 1 34 ? -3.658 10.641 9.203 1 98.94 34 HIS B O 1
ATOM 1322 N N . ALA B 1 35 ? -4.852 12.211 10.32 1 98.94 35 ALA B N 1
ATOM 1323 C CA . ALA B 1 35 ? -5.188 12.953 9.109 1 98.94 35 ALA B CA 1
ATOM 1324 C C . ALA B 1 35 ? -4.281 14.172 8.938 1 98.94 35 ALA B C 1
ATOM 1326 O O . ALA B 1 35 ? -4.188 15.016 9.828 1 98.94 35 ALA B O 1
ATOM 1327 N N . LEU B 1 36 ? -3.625 14.219 7.77 1 98.88 36 LEU B N 1
ATOM 1328 C CA . LEU B 1 36 ? -2.652 15.281 7.535 1 98.88 36 LEU B CA 1
ATOM 1329 C C . LEU B 1 36 ? -2.986 16.047 6.262 1 98.88 36 LEU B C 1
ATOM 1331 O O . LEU B 1 36 ? -3.256 15.445 5.219 1 98.88 36 LEU B O 1
ATOM 1335 N N . TYR B 1 37 ? -3.023 17.344 6.398 1 98.44 37 TYR B N 1
ATOM 1336 C CA . TYR B 1 37 ? -3.129 18.266 5.273 1 98.44 37 TYR B CA 1
ATOM 1337 C C . TYR B 1 37 ? -1.941 19.219 5.238 1 98.44 37 TYR B C 1
ATOM 1339 O O . TYR B 1 37 ? -1.579 19.812 6.262 1 98.44 37 TYR B O 1
ATOM 1347 N N . VAL B 1 38 ? -1.319 19.312 4.043 1 96.94 38 VAL B N 1
ATOM 1348 C CA . VAL B 1 38 ? -0.152 20.172 3.883 1 96.94 38 VAL B CA 1
ATOM 1349 C C . VAL B 1 38 ? -0.498 21.344 2.973 1 96.94 38 VAL B C 1
ATOM 1351 O O . VAL B 1 38 ? -0.881 21.156 1.816 1 96.94 38 VAL B O 1
ATOM 1354 N N . VAL B 1 39 ? -0.423 22.516 3.486 1 93.94 39 VAL B N 1
ATOM 1355 C CA . VAL B 1 39 ? -0.552 23.734 2.705 1 93.94 39 VAL B CA 1
ATOM 1356 C C . VAL B 1 39 ? 0.749 24.016 1.954 1 93.94 39 VAL B C 1
ATOM 1358 O O . VAL B 1 39 ? 1.81 24.156 2.566 1 93.94 39 VAL B O 1
ATOM 1361 N N . ASP B 1 40 ? 0.65 23.875 0.58 1 84.12 40 ASP B N 1
ATOM 1362 C CA . ASP B 1 40 ? 1.846 24.141 -0.215 1 84.12 40 ASP B CA 1
ATOM 1363 C C . ASP B 1 40 ? 2.242 25.609 -0.144 1 84.12 40 ASP B C 1
ATOM 1365 O O . ASP B 1 40 ? 1.694 26.438 -0.87 1 84.12 40 ASP B O 1
ATOM 1369 N N . GLY B 1 41 ? 3.129 25.922 0.746 1 70.88 41 GLY B N 1
ATOM 1370 C CA . GLY B 1 41 ? 3.574 27.297 0.98 1 70.88 41 GLY B CA 1
ATOM 1371 C C . GLY B 1 41 ? 4.379 27.859 -0.172 1 70.88 41 GLY B C 1
ATOM 1372 O O . GLY B 1 41 ? 4.375 29.078 -0.399 1 70.88 41 GLY B O 1
ATOM 1373 N N . ALA B 1 42 ? 5.191 26.969 -0.792 1 67.56 42 ALA B N 1
ATOM 1374 C CA . ALA B 1 42 ? 6.09 27.469 -1.835 1 67.56 42 ALA B CA 1
ATOM 1375 C C . ALA B 1 42 ? 5.305 27.984 -3.037 1 67.56 42 ALA B C 1
ATOM 1377 O O . ALA B 1 42 ? 5.703 28.969 -3.674 1 67.56 42 ALA B O 1
ATOM 1378 N N . ALA B 1 43 ? 4.312 27.234 -3.387 1 61.44 43 ALA B N 1
ATOM 1379 C CA . ALA B 1 43 ? 3.531 27.625 -4.559 1 61.44 43 ALA B CA 1
ATOM 1380 C C . ALA B 1 43 ? 2.969 29.031 -4.391 1 61.44 43 ALA B C 1
ATOM 1382 O O . ALA B 1 43 ? 2.783 29.75 -5.375 1 61.44 43 ALA B O 1
ATOM 1383 N N . TYR B 1 44 ? 2.881 29.375 -3.133 1 61.81 44 TYR B N 1
ATOM 1384 C CA . TYR B 1 44 ? 2.227 30.656 -2.941 1 61.81 44 TYR B CA 1
ATOM 1385 C C . TYR B 1 44 ? 3.229 31.719 -2.504 1 61.81 44 TYR B C 1
ATOM 1387 O O . TYR B 1 44 ? 2.893 32.906 -2.42 1 61.81 44 TYR B O 1
ATOM 1395 N N . SER B 1 45 ? 4.426 31.203 -2.098 1 59.88 45 SER B N 1
ATOM 1396 C CA . SER B 1 45 ? 5.395 32.219 -1.671 1 59.88 45 SER B CA 1
ATOM 1397 C C . SER B 1 45 ? 5.758 33.156 -2.816 1 59.88 45 SER B C 1
ATOM 1399 O O . SER B 1 45 ? 6.211 34.281 -2.586 1 59.88 45 SER B O 1
ATOM 1401 N N . THR B 1 46 ? 5.922 32.531 -4.031 1 56.53 46 THR B N 1
ATOM 1402 C CA . THR B 1 46 ? 6.367 33.406 -5.109 1 56.53 46 THR B CA 1
ATOM 1403 C C . THR B 1 46 ? 5.348 34.531 -5.355 1 56.53 46 THR B C 1
ATOM 1405 O O . THR B 1 46 ? 5.625 35.469 -6.09 1 56.53 46 THR B O 1
ATOM 1408 N N . LEU B 1 47 ? 4.27 34.062 -5.168 1 52.97 47 LEU B N 1
ATOM 1409 C CA . LEU B 1 47 ? 3.332 35.156 -5.438 1 52.97 47 LEU B CA 1
ATOM 1410 C C . LEU B 1 47 ? 3.523 36.312 -4.449 1 52.97 47 LEU B C 1
ATOM 1412 O O . LEU B 1 47 ? 3.791 36.062 -3.268 1 52.97 47 LEU B O 1
ATOM 1416 N N . GLU B 1 48 ? 4.086 37.281 -4.922 1 50.09 48 GLU B N 1
ATOM 1417 C CA . GLU B 1 48 ? 4.113 38.5 -4.078 1 50.09 48 GLU B CA 1
ATOM 1418 C C . GLU B 1 48 ? 3.223 38.312 -2.852 1 50.09 48 GLU B C 1
ATOM 1420 O O . GLU B 1 48 ? 2.551 37.281 -2.701 1 50.09 48 GLU B O 1
ATOM 1425 N N . ALA B 1 49 ? 2.336 39.188 -2.49 1 50.09 49 ALA B N 1
ATOM 1426 C CA . ALA B 1 49 ? 1.343 39.219 -1.421 1 50.09 49 ALA B CA 1
ATOM 1427 C C . ALA B 1 49 ? 0.536 37.906 -1.374 1 50.09 49 ALA B C 1
ATOM 1429 O O . ALA B 1 49 ? -0.527 37.812 -1.991 1 50.09 49 ALA B O 1
ATOM 1430 N N . GLY B 1 50 ? 1.165 36.75 -1.689 1 55.19 50 GLY B N 1
ATOM 1431 C CA . GLY B 1 50 ? 0.155 35.781 -1.282 1 55.19 50 GLY B CA 1
ATOM 1432 C C . GLY B 1 50 ? -0.469 36.125 0.063 1 55.19 50 GLY B C 1
ATOM 1433 O O . GLY B 1 50 ? 0.227 36.156 1.079 1 55.19 50 GLY B O 1
ATOM 1434 N N . SER B 1 51 ? -1.475 36.812 -0.002 1 66.88 51 SER B N 1
ATOM 1435 C CA . SER B 1 51 ? -2.061 37.531 1.132 1 66.88 51 SER B CA 1
ATOM 1436 C C . SER B 1 51 ? -2.383 36.562 2.275 1 66.88 51 SER B C 1
ATOM 1438 O O . SER B 1 51 ? -2.592 35.375 2.051 1 66.88 51 SER B O 1
ATOM 1440 N N . GLU B 1 52 ? -1.813 36.875 3.48 1 76.62 52 GLU B N 1
ATOM 1441 C CA . GLU B 1 52 ? -2.254 36.25 4.719 1 76.62 52 GLU B CA 1
ATOM 1442 C C . GLU B 1 52 ? -3.662 35.656 4.578 1 76.62 52 GLU B C 1
ATOM 1444 O O . GLU B 1 52 ? -3.977 34.625 5.156 1 76.62 52 GLU B O 1
ATOM 1449 N N . ILE B 1 53 ? -4.289 36.281 3.635 1 81.81 53 ILE B N 1
ATOM 1450 C CA . ILE B 1 53 ? -5.68 35.875 3.445 1 81.81 53 ILE B CA 1
ATOM 1451 C C . ILE B 1 53 ? -5.734 34.531 2.703 1 81.81 53 ILE B C 1
ATOM 1453 O O . ILE B 1 53 ? -6.508 33.656 3.062 1 81.81 53 ILE B O 1
ATOM 1457 N N . VAL B 1 54 ? -4.871 34.406 1.76 1 83.25 54 VAL B N 1
ATOM 1458 C CA . VAL B 1 54 ? -4.879 33.188 0.959 1 83.25 54 VAL B CA 1
ATOM 1459 C C . VAL B 1 54 ? -4.41 32 1.81 1 83.25 54 VAL B C 1
ATOM 1461 O O . VAL B 1 54 ? -5.023 30.922 1.791 1 83.25 54 VAL B O 1
ATOM 1464 N N . VAL B 1 55 ? -3.422 32.219 2.529 1 84.38 55 VAL B N 1
ATOM 1465 C CA . VAL B 1 55 ? -2.885 31.172 3.385 1 84.38 55 VAL B CA 1
ATOM 1466 C C . VAL B 1 55 ? -3.936 30.75 4.41 1 84.38 55 VAL B C 1
ATOM 1468 O O . VAL B 1 55 ? -4.102 29.562 4.68 1 84.38 55 VAL B O 1
ATOM 1471 N N . GLU B 1 56 ? -4.578 31.688 4.941 1 88.25 56 GLU B N 1
ATOM 1472 C CA . GLU B 1 56 ? -5.621 31.391 5.922 1 88.25 56 GLU B CA 1
ATOM 1473 C C . GLU B 1 56 ? -6.766 30.594 5.289 1 88.25 56 GLU B C 1
ATOM 1475 O O . GLU B 1 56 ? -7.348 29.719 5.93 1 88.25 56 GLU B O 1
ATOM 1480 N N . ALA B 1 57 ? -7.059 30.969 4.098 1 90.94 57 ALA B N 1
ATOM 1481 C CA . ALA B 1 57 ? -8.117 30.25 3.395 1 90.94 57 ALA B CA 1
ATOM 1482 C C . ALA B 1 57 ? -7.719 28.797 3.15 1 90.94 57 ALA B C 1
ATOM 1484 O O . ALA B 1 57 ? -8.539 27.875 3.309 1 90.94 57 ALA B O 1
ATOM 1485 N N . LEU B 1 58 ? -6.492 28.641 2.809 1 91 58 LEU B N 1
ATOM 1486 C CA . LEU B 1 58 ? -6 27.281 2.559 1 91 58 LEU B CA 1
ATOM 1487 C C . LEU B 1 58 ? -5.938 26.484 3.852 1 91 58 LEU B C 1
ATOM 1489 O O . LEU B 1 58 ? -6.234 25.281 3.859 1 91 58 LEU B O 1
ATOM 1493 N N . ARG B 1 59 ? -5.535 27.125 4.867 1 94.56 59 ARG B N 1
ATOM 1494 C CA . ARG B 1 59 ? -5.535 26.469 6.168 1 94.56 59 ARG B CA 1
ATOM 1495 C C . ARG B 1 59 ? -6.941 26.047 6.562 1 94.56 59 ARG B C 1
ATOM 1497 O O . ARG B 1 59 ? -7.141 24.938 7.074 1 94.56 59 ARG B O 1
ATOM 1504 N N . SER B 1 60 ? -7.875 26.906 6.348 1 96.12 60 SER B N 1
ATOM 1505 C CA . SER B 1 60 ? -9.266 26.594 6.645 1 96.12 60 SER B CA 1
ATOM 1506 C C . SER B 1 60 ? -9.742 25.391 5.82 1 96.12 60 SER B C 1
ATOM 1508 O O . SER B 1 60 ? -10.453 24.531 6.328 1 96.12 60 SER B O 1
ATOM 1510 N N . GLU B 1 61 ? -9.344 25.375 4.625 1 95.06 61 GLU B N 1
ATOM 1511 C CA . GLU B 1 61 ? -9.648 24.234 3.77 1 95.06 61 GLU B CA 1
ATOM 1512 C C . GLU B 1 61 ? -9.062 22.938 4.336 1 95.06 61 GLU B C 1
ATOM 1514 O O . GLU B 1 61 ? -9.727 21.906 4.355 1 95.06 61 GLU B O 1
ATOM 1519 N N . GLY B 1 62 ? -7.836 23.078 4.789 1 97.5 62 GLY B N 1
ATOM 1520 C CA . GLY B 1 62 ? -7.188 21.922 5.395 1 97.5 62 GLY B CA 1
ATOM 1521 C C . GLY B 1 62 ? -7.891 21.438 6.648 1 97.5 62 GLY B C 1
ATOM 1522 O O . GLY B 1 62 ? -8.047 20.234 6.848 1 97.5 62 GLY B O 1
ATOM 1523 N N . GLU B 1 63 ? -8.312 22.375 7.453 1 98.38 63 GLU B N 1
ATOM 1524 C CA . GLU B 1 63 ? -9.039 22.031 8.672 1 98.38 63 GLU B CA 1
ATOM 1525 C C . GLU B 1 63 ? -10.344 21.312 8.344 1 98.38 63 GLU B C 1
ATOM 1527 O O . GLU B 1 63 ? -10.688 20.312 8.984 1 98.38 63 GLU B O 1
ATOM 1532 N N . THR B 1 64 ? -10.969 21.766 7.348 1 98.12 64 THR B N 1
ATOM 1533 C CA . THR B 1 64 ? -12.211 21.125 6.922 1 98.12 64 THR B CA 1
ATOM 1534 C C . THR B 1 64 ? -11.938 19.719 6.406 1 98.12 64 THR B C 1
ATOM 1536 O O . THR B 1 64 ? -12.641 18.766 6.766 1 98.12 64 THR B O 1
ATOM 1539 N N . ALA B 1 65 ? -10.938 19.625 5.613 1 97.69 65 ALA B N 1
ATOM 1540 C CA . ALA B 1 65 ? -10.594 18.328 5.016 1 97.69 65 ALA B CA 1
ATOM 1541 C C . ALA B 1 65 ? -10.219 17.312 6.09 1 97.69 65 ALA B C 1
ATOM 1543 O O . ALA B 1 65 ? -10.703 16.172 6.07 1 97.69 65 ALA B O 1
ATOM 1544 N N . THR B 1 66 ? -9.367 17.703 7.012 1 98.75 66 THR B N 1
ATOM 1545 C CA . THR B 1 66 ? -8.93 16.766 8.039 1 98.75 66 THR B CA 1
ATOM 1546 C C . THR B 1 66 ? -10.07 16.453 9.008 1 98.75 66 THR B C 1
ATOM 1548 O O . THR B 1 66 ? -10.172 15.344 9.523 1 98.75 66 THR B O 1
ATOM 1551 N N . GLN B 1 67 ? -10.93 17.391 9.234 1 98.44 67 GLN B N 1
ATOM 1552 C CA . GLN B 1 67 ? -12.07 17.156 10.102 1 98.44 67 GLN B CA 1
ATOM 1553 C C . GLN B 1 67 ? -13.039 16.156 9.469 1 98.44 67 GLN B C 1
ATOM 1555 O O . GLN B 1 67 ? -13.664 15.359 10.172 1 98.44 67 GLN B O 1
ATOM 1560 N N . ARG B 1 68 ? -13.188 16.25 8.219 1 97.12 68 ARG B N 1
ATOM 1561 C CA . ARG B 1 68 ? -14.008 15.273 7.516 1 97.12 68 ARG B CA 1
ATOM 1562 C C . ARG B 1 68 ? -13.508 13.859 7.766 1 97.12 68 ARG B C 1
ATOM 1564 O O . ARG B 1 68 ? -14.297 12.938 7.969 1 97.12 68 ARG B O 1
ATOM 1571 N N . VAL B 1 69 ? -12.211 13.656 7.75 1 98.25 69 VAL B N 1
ATOM 1572 C CA . VAL B 1 69 ? -11.617 12.359 8.047 1 98.25 69 VAL B CA 1
ATOM 1573 C C . VAL B 1 69 ? -11.945 11.945 9.477 1 98.25 69 VAL B C 1
ATOM 1575 O O . VAL B 1 69 ? -12.367 10.812 9.719 1 98.25 69 VAL B O 1
ATOM 1578 N N . ALA B 1 70 ? -11.82 12.898 10.375 1 98.69 70 ALA B N 1
ATOM 1579 C CA . ALA B 1 70 ? -12.086 12.625 11.789 1 98.69 70 ALA B CA 1
ATOM 1580 C C . ALA B 1 70 ? -13.547 12.258 12.016 1 98.69 70 ALA B C 1
ATOM 1582 O O . ALA B 1 70 ? -13.852 11.328 12.766 1 98.69 70 ALA B O 1
ATOM 1583 N N . ASP B 1 71 ? -14.391 12.93 11.359 1 98 71 ASP B N 1
ATOM 1584 C CA . ASP B 1 71 ? -15.812 12.664 11.5 1 98 71 ASP B CA 1
ATOM 1585 C C . ASP B 1 71 ? -16.172 11.273 10.977 1 98 71 ASP B C 1
ATOM 1587 O O . ASP B 1 71 ? -16.922 10.539 11.617 1 98 71 ASP B O 1
ATOM 1591 N N . ALA B 1 72 ? -15.672 10.977 9.852 1 97.5 72 ALA B N 1
ATOM 1592 C CA . ALA B 1 72 ? -15.914 9.656 9.281 1 97.5 72 ALA B CA 1
ATOM 1593 C C . ALA B 1 72 ? -15.383 8.555 10.195 1 97.5 72 ALA B C 1
ATOM 1595 O O . ALA B 1 72 ? -16.016 7.508 10.352 1 97.5 72 ALA B O 1
ATOM 1596 N N . ALA B 1 73 ? -14.242 8.789 10.75 1 98.5 73 ALA B N 1
ATOM 1597 C CA . ALA B 1 73 ? -13.594 7.816 11.633 1 98.5 73 ALA B CA 1
ATOM 1598 C C . ALA B 1 73 ? -14.367 7.668 12.938 1 98.5 73 ALA B C 1
ATOM 1600 O O . ALA B 1 73 ? -14.422 6.578 13.516 1 98.5 73 ALA B O 1
ATOM 1601 N N . ALA B 1 74 ? -14.883 8.766 13.406 1 97.88 74 ALA B N 1
ATOM 1602 C CA . ALA B 1 74 ? -15.633 8.758 14.664 1 97.88 74 ALA B CA 1
ATOM 1603 C C . ALA B 1 74 ? -16.812 7.801 14.586 1 97.88 74 ALA B C 1
ATOM 1605 O O . ALA B 1 74 ? -17.141 7.117 15.562 1 97.88 74 ALA B O 1
ATOM 1606 N N . ASP B 1 75 ? -17.375 7.746 13.453 1 94.31 75 ASP B N 1
ATOM 1607 C CA . ASP B 1 75 ? -18.516 6.844 13.234 1 94.31 75 ASP B CA 1
ATOM 1608 C C . ASP B 1 75 ? -18.094 5.387 13.422 1 94.31 75 ASP B C 1
ATOM 1610 O O . ASP B 1 75 ? -18.906 4.543 13.781 1 94.31 75 ASP B O 1
ATOM 1614 N N . ALA B 1 76 ? -16.859 5.152 13.289 1 94.88 76 ALA B N 1
ATOM 1615 C CA . ALA B 1 76 ? -16.328 3.801 13.414 1 94.88 76 ALA B CA 1
ATOM 1616 C C . ALA B 1 76 ? -15.648 3.598 14.766 1 94.88 76 ALA B C 1
ATOM 1618 O O . ALA B 1 76 ? -15.062 2.543 15.023 1 94.88 76 ALA B O 1
ATOM 1619 N N . GLY B 1 77 ? -15.609 4.66 15.562 1 97.44 77 GLY B N 1
ATOM 1620 C CA . GLY B 1 77 ? -15.016 4.574 16.891 1 97.44 77 GLY B CA 1
ATOM 1621 C C . GLY B 1 77 ? -13.5 4.676 16.875 1 97.44 77 GLY B C 1
ATOM 1622 O O . GLY B 1 77 ? -12.828 4.156 17.766 1 97.44 77 GLY B O 1
ATOM 1623 N N . ILE B 1 78 ? -12.992 5.27 15.891 1 98.38 78 ILE B N 1
ATOM 1624 C CA . ILE B 1 78 ? -11.547 5.34 15.719 1 98.38 78 ILE B CA 1
ATOM 1625 C C . ILE B 1 78 ? -11.031 6.688 16.219 1 98.38 78 ILE B C 1
ATOM 1627 O O . ILE B 1 78 ? -11.562 7.738 15.844 1 98.38 78 ILE B O 1
ATOM 1631 N N . ASP B 1 79 ? -9.977 6.625 17.031 1 98.25 79 ASP B N 1
ATOM 1632 C CA . ASP B 1 79 ? -9.297 7.84 17.469 1 98.25 79 ASP B CA 1
ATOM 1633 C C . ASP B 1 79 ? -8.523 8.477 16.312 1 98.25 79 ASP B C 1
ATOM 1635 O O . ASP B 1 79 ? -7.785 7.797 15.602 1 98.25 79 ASP B O 1
ATOM 1639 N N . THR B 1 80 ? -8.75 9.805 16.203 1 98.81 80 THR B N 1
ATOM 1640 C CA . THR B 1 80 ? -8.102 10.477 15.07 1 98.81 80 THR B CA 1
ATOM 1641 C C . THR B 1 80 ? -7.391 11.75 15.539 1 98.81 80 THR B C 1
ATOM 1643 O O . THR B 1 80 ? -7.938 12.516 16.328 1 98.81 80 THR B O 1
ATOM 1646 N N . THR B 1 81 ? -6.184 11.898 15.109 1 98.88 81 THR B N 1
ATOM 1647 C CA . THR B 1 81 ? -5.457 13.164 15.203 1 98.88 81 THR B CA 1
ATOM 1648 C C . THR B 1 81 ? -5.473 13.906 13.875 1 98.88 81 THR B C 1
ATOM 1650 O O . THR B 1 81 ? -5.188 13.32 12.828 1 98.88 81 THR B O 1
ATOM 1653 N N . THR B 1 82 ? -5.871 15.18 13.977 1 98.88 82 THR B N 1
ATOM 1654 C CA . THR B 1 82 ? -5.867 15.992 12.766 1 98.88 82 THR B CA 1
ATOM 1655 C C . THR B 1 82 ? -4.73 17.016 12.797 1 98.88 82 THR B C 1
ATOM 1657 O O . THR B 1 82 ? -4.43 17.578 13.844 1 98.88 82 THR B O 1
ATOM 1660 N N . THR B 1 83 ? -4.059 17.156 11.656 1 98.88 83 THR B N 1
ATOM 1661 C CA . THR B 1 83 ? -2.963 18.109 11.547 1 98.88 83 THR B CA 1
ATOM 1662 C C . THR B 1 83 ? -3.018 18.844 10.211 1 98.88 83 THR B C 1
ATOM 1664 O O . THR B 1 83 ? -3.227 18.234 9.164 1 98.88 83 THR B O 1
ATOM 1667 N N . VAL B 1 84 ? -2.928 20.172 10.258 1 98.44 84 VAL B N 1
ATOM 1668 C CA . VAL B 1 84 ? -2.686 21.016 9.102 1 98.44 84 VAL B CA 1
ATOM 1669 C C . VAL B 1 84 ? -1.327 21.703 9.234 1 98.44 84 VAL B C 1
ATOM 1671 O O . VAL B 1 84 ? -1.052 22.359 10.242 1 98.44 84 VAL B O 1
ATOM 1674 N N . THR B 1 85 ? -0.493 21.5 8.258 1 96.88 85 THR B N 1
ATOM 1675 C CA . THR B 1 85 ? 0.837 22.094 8.312 1 96.88 85 THR B CA 1
ATOM 1676 C C . THR B 1 85 ? 1.186 22.75 6.98 1 96.88 85 THR B C 1
ATOM 1678 O O . THR B 1 85 ? 0.483 22.562 5.984 1 96.88 85 THR B O 1
ATOM 1681 N N . THR B 1 86 ? 2.18 23.641 7.016 1 93.94 86 THR B N 1
ATOM 1682 C CA . THR B 1 86 ? 2.678 24.297 5.809 1 93.94 86 THR B CA 1
ATOM 1683 C C . THR B 1 86 ? 4.02 23.703 5.391 1 93.94 86 THR B C 1
ATOM 1685 O O . THR B 1 86 ? 4.863 23.406 6.234 1 93.94 86 THR B O 1
ATOM 1688 N N . GLY B 1 87 ? 4.191 23.453 4.078 1 93.94 87 GLY B N 1
ATOM 1689 C CA . GLY B 1 87 ? 5.438 22.922 3.555 1 93.94 87 GLY B CA 1
ATOM 1690 C C . GLY B 1 87 ? 5.273 22.203 2.229 1 93.94 87 GLY B C 1
ATOM 1691 O O . GLY B 1 87 ? 4.301 22.438 1.508 1 93.94 87 GLY B O 1
ATOM 1692 N N . THR B 1 88 ? 6.281 21.406 1.868 1 93.31 88 THR B N 1
ATOM 1693 C CA . THR B 1 88 ? 6.199 20.5 0.725 1 93.31 88 THR B CA 1
ATOM 1694 C C . THR B 1 88 ? 5.543 19.188 1.121 1 93.31 88 THR B C 1
ATOM 1696 O O . THR B 1 88 ? 5.902 18.578 2.139 1 93.31 88 THR B O 1
ATOM 1699 N N . ALA B 1 89 ? 4.594 18.828 0.336 1 94.19 89 ALA B N 1
ATOM 1700 C CA . ALA B 1 89 ? 3.736 17.719 0.702 1 94.19 89 ALA B CA 1
ATOM 1701 C C . ALA B 1 89 ? 4.566 16.484 1.06 1 94.19 89 ALA B C 1
ATOM 1703 O O . ALA B 1 89 ? 4.465 15.961 2.172 1 94.19 89 ALA B O 1
ATOM 1704 N N . TYR B 1 90 ? 5.469 16.047 0.208 1 93.94 90 TYR B N 1
ATOM 1705 C CA . TYR B 1 90 ? 6.203 14.805 0.439 1 93.94 90 TYR B CA 1
ATOM 1706 C C . TYR B 1 90 ? 7.121 14.938 1.647 1 93.94 90 TYR B C 1
ATOM 1708 O O . TYR B 1 90 ? 7.254 13.992 2.438 1 93.94 90 TYR B O 1
ATOM 1716 N N . GLN B 1 91 ? 7.7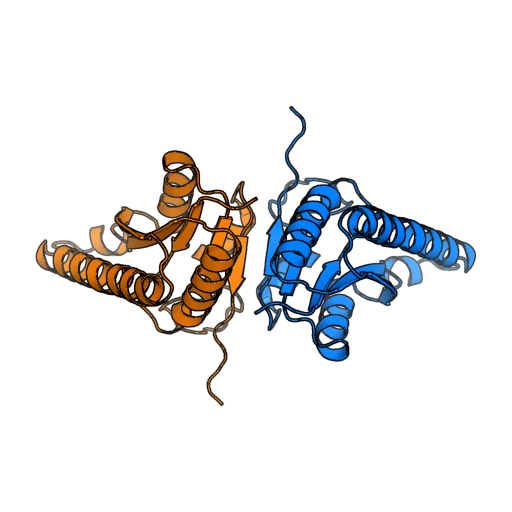85 16.094 1.82 1 96.5 91 GLN B N 1
ATOM 1717 C CA . GLN B 1 91 ? 8.672 16.297 2.963 1 96.5 91 GLN B CA 1
ATOM 1718 C C . GLN B 1 91 ? 7.883 16.328 4.27 1 96.5 91 GLN B C 1
ATOM 1720 O O . GLN B 1 91 ? 8.32 15.758 5.273 1 96.5 91 GLN B O 1
ATOM 1725 N N . SER B 1 92 ? 6.766 16.984 4.203 1 97.81 92 SER B N 1
ATOM 1726 C CA . SER B 1 92 ? 5.918 17.062 5.387 1 97.81 92 SER B CA 1
ATOM 1727 C C . SER B 1 92 ? 5.41 15.688 5.801 1 97.81 92 SER B C 1
ATOM 1729 O O . SER B 1 92 ? 5.348 15.375 6.988 1 97.81 92 SER B O 1
ATOM 1731 N N . ILE B 1 93 ? 5.078 14.875 4.848 1 98.5 93 ILE B N 1
ATOM 1732 C CA . ILE B 1 93 ? 4.633 13.516 5.121 1 98.5 93 ILE B CA 1
ATOM 1733 C C . ILE B 1 93 ? 5.773 12.719 5.75 1 98.5 93 ILE B C 1
ATOM 1735 O O . ILE B 1 93 ? 5.578 12.047 6.77 1 98.5 93 ILE B O 1
ATOM 1739 N N . ARG B 1 94 ? 6.93 12.836 5.164 1 98.19 94 ARG B N 1
ATOM 1740 C CA . ARG B 1 94 ? 8.102 12.133 5.684 1 98.19 94 ARG B CA 1
ATOM 1741 C C . ARG B 1 94 ? 8.391 12.555 7.121 1 98.19 94 ARG B C 1
ATOM 1743 O O . ARG B 1 94 ? 8.602 11.703 7.988 1 98.19 94 ARG B O 1
ATOM 1750 N N . ASP B 1 95 ? 8.422 13.844 7.359 1 98.56 95 ASP B N 1
ATOM 1751 C CA . ASP B 1 95 ? 8.703 14.359 8.695 1 98.56 95 ASP B CA 1
ATOM 1752 C C . ASP B 1 95 ? 7.633 13.906 9.695 1 98.56 95 ASP B C 1
ATOM 1754 O O . ASP B 1 95 ? 7.949 13.539 10.828 1 98.56 95 ASP B O 1
ATOM 1758 N N . TYR B 1 96 ? 6.406 13.914 9.25 1 98.81 96 TYR B N 1
ATOM 1759 C CA . TYR B 1 96 ? 5.309 13.508 10.125 1 98.81 96 TYR B CA 1
ATOM 1760 C C . TYR B 1 96 ? 5.457 12.047 10.531 1 98.81 96 TYR B C 1
ATOM 1762 O O . TYR B 1 96 ? 5.219 11.688 11.688 1 98.81 96 TYR B O 1
ATOM 1770 N N . VAL B 1 97 ? 5.805 11.219 9.602 1 98.88 97 VAL B N 1
ATOM 1771 C CA . VAL B 1 97 ? 5.996 9.797 9.859 1 98.88 97 VAL B CA 1
ATOM 1772 C C . VAL B 1 97 ? 7.039 9.617 10.961 1 98.88 97 VAL B C 1
ATOM 1774 O O . VAL B 1 97 ? 6.797 8.906 11.945 1 98.88 97 VAL B O 1
ATOM 1777 N N . ALA B 1 98 ? 8.117 10.266 10.805 1 98.5 98 ALA B N 1
ATOM 1778 C CA . ALA B 1 98 ? 9.219 10.133 11.758 1 98.5 98 ALA B CA 1
ATOM 1779 C C . ALA B 1 98 ? 8.836 10.695 13.125 1 98.5 98 ALA B C 1
ATOM 1781 O O . ALA B 1 98 ? 9.086 10.07 14.156 1 98.5 98 ALA B O 1
ATOM 1782 N N . GLU B 1 99 ? 8.18 11.812 13.141 1 98.62 99 GLU B N 1
ATOM 1783 C CA . GLU B 1 99 ? 7.906 12.555 14.367 1 98.62 99 GLU B CA 1
ATOM 1784 C C . GLU B 1 99 ? 6.793 11.898 15.18 1 98.62 99 GLU B C 1
ATOM 1786 O O . GLU B 1 99 ? 6.73 12.047 16.406 1 98.62 99 GLU B O 1
ATOM 1791 N N . ASN B 1 100 ? 5.91 11.188 14.523 1 98.75 100 ASN B N 1
ATOM 1792 C CA . ASN B 1 100 ? 4.727 10.688 15.211 1 98.75 100 ASN B CA 1
ATOM 1793 C C . ASN B 1 100 ? 4.707 9.164 15.258 1 98.75 100 ASN B C 1
ATOM 1795 O O . ASN B 1 100 ? 3.701 8.562 15.641 1 98.75 100 ASN B O 1
ATOM 1799 N N . GLY B 1 101 ? 5.793 8.461 14.805 1 98.56 101 GLY B N 1
ATOM 1800 C CA . GLY B 1 101 ? 5.891 7.008 14.867 1 98.56 101 GLY B CA 1
ATOM 1801 C C . GLY B 1 101 ? 4.879 6.305 13.977 1 98.56 101 GLY B C 1
ATOM 1802 O O . GLY B 1 101 ? 4.32 5.277 14.359 1 98.56 101 GLY B O 1
ATOM 1803 N N . ILE B 1 102 ? 4.582 6.883 12.867 1 98.88 102 ILE B N 1
ATOM 1804 C CA . ILE B 1 102 ? 3.65 6.281 11.922 1 98.88 102 ILE B CA 1
ATOM 1805 C C . ILE B 1 102 ? 4.203 4.945 11.438 1 98.88 102 ILE B C 1
ATOM 1807 O O . ILE B 1 102 ? 5.391 4.832 11.117 1 98.88 102 ILE B O 1
ATOM 1811 N N . ASP B 1 103 ? 3.33 3.975 11.375 1 98.81 103 ASP B N 1
ATOM 1812 C CA . ASP B 1 103 ? 3.836 2.668 10.961 1 98.81 103 ASP B CA 1
ATOM 1813 C C . ASP B 1 103 ? 3.133 2.18 9.695 1 98.81 103 ASP B C 1
ATOM 1815 O O . ASP B 1 103 ? 3.426 1.092 9.195 1 98.81 103 ASP B O 1
ATOM 1819 N N . MET B 1 104 ? 2.227 2.992 9.133 1 98.88 104 MET B N 1
ATOM 1820 C CA . MET B 1 104 ? 1.629 2.77 7.82 1 98.88 104 MET B CA 1
ATOM 1821 C C . MET B 1 104 ? 1.094 4.074 7.234 1 98.88 104 MET B C 1
ATOM 1823 O O . MET B 1 104 ? 0.508 4.887 7.953 1 98.88 104 MET B O 1
ATOM 1827 N N . ILE B 1 105 ? 1.277 4.254 5.965 1 98.94 105 ILE B N 1
ATOM 1828 C CA . ILE B 1 105 ? 0.656 5.348 5.227 1 98.94 105 ILE B CA 1
ATOM 1829 C C . ILE B 1 105 ? -0.403 4.793 4.277 1 98.94 105 ILE B C 1
ATOM 1831 O O . ILE B 1 105 ? -0.162 3.811 3.574 1 98.94 105 ILE B O 1
ATOM 1835 N N . VAL B 1 106 ? -1.584 5.387 4.289 1 98.94 106 VAL B N 1
ATOM 1836 C CA . VAL B 1 106 ? -2.641 5.094 3.326 1 98.94 106 VAL B CA 1
ATOM 1837 C C . VAL B 1 106 ? -2.967 6.348 2.518 1 98.94 106 VAL B C 1
ATOM 1839 O O . VAL B 1 106 ? -3.367 7.367 3.078 1 98.94 106 VAL B O 1
ATOM 1842 N N . MET B 1 107 ? -2.781 6.262 1.216 1 97.69 107 MET B N 1
ATOM 1843 C CA . MET B 1 107 ? -3.02 7.492 0.466 1 97.69 107 MET B CA 1
ATOM 1844 C C . MET B 1 107 ? -3.535 7.184 -0.936 1 97.69 107 MET B C 1
ATOM 1846 O O . MET B 1 107 ? -3.363 6.066 -1.434 1 97.69 107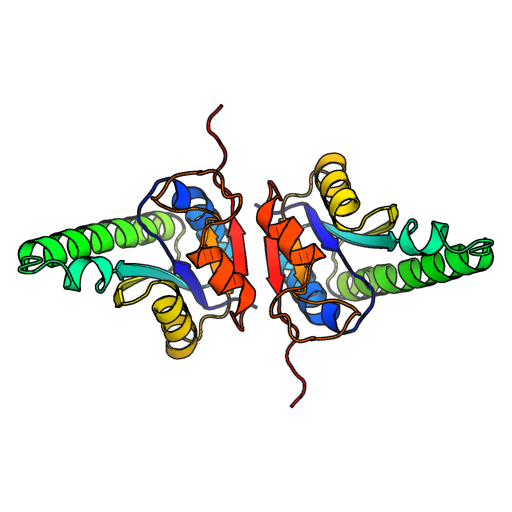 MET B O 1
ATOM 1850 N N . GLY B 1 108 ? -4.25 8.156 -1.497 1 96.19 108 GLY B N 1
ATOM 1851 C CA . GLY B 1 108 ? -4.738 8.039 -2.861 1 96.19 108 GLY B CA 1
ATOM 1852 C C . GLY B 1 108 ? -3.631 8.078 -3.898 1 96.19 108 GLY B C 1
ATOM 1853 O O . GLY B 1 108 ? -2.557 8.625 -3.648 1 96.19 108 GLY B O 1
ATOM 1854 N N . THR B 1 109 ? -3.91 7.555 -5.102 1 93.75 109 THR B N 1
ATOM 1855 C CA . THR B 1 109 ? -2.928 7.551 -6.18 1 93.75 109 THR B CA 1
ATOM 1856 C C . THR B 1 109 ? -2.916 8.898 -6.902 1 93.75 109 THR B C 1
ATOM 1858 O O . THR B 1 109 ? -1.963 9.219 -7.617 1 93.75 109 THR B O 1
ATOM 1861 N N . HIS B 1 110 ? -4.012 9.594 -6.703 1 88.69 110 HIS B N 1
ATOM 1862 C CA . HIS B 1 110 ? -4.125 10.914 -7.309 1 88.69 110 HIS B CA 1
ATOM 1863 C C . HIS B 1 110 ? -4.625 11.945 -6.305 1 88.69 110 HIS B C 1
ATOM 1865 O O . HIS B 1 110 ? -5.051 11.586 -5.203 1 88.69 110 HIS B O 1
ATOM 1871 N N . GLY B 1 111 ? -4.43 13.242 -6.734 1 84.56 111 GLY B N 1
ATOM 1872 C CA . GLY B 1 111 ? -4.941 14.352 -5.941 1 84.56 111 GLY B CA 1
ATOM 1873 C C . GLY B 1 111 ? -5.777 15.32 -6.75 1 84.56 111 GLY B C 1
ATOM 1874 O O . GLY B 1 111 ? -6.496 14.922 -7.664 1 84.56 111 GLY B O 1
ATOM 1875 N N . ARG B 1 112 ? -5.727 16.516 -6.332 1 76.38 112 ARG B N 1
ATOM 1876 C CA . ARG B 1 112 ? -6.547 17.594 -6.895 1 76.38 112 ARG B CA 1
ATOM 1877 C C . ARG B 1 112 ? -6.242 17.797 -8.375 1 76.38 112 ARG B C 1
ATOM 1879 O O . ARG B 1 112 ? -7.09 18.281 -9.125 1 76.38 112 ARG B O 1
ATOM 1886 N N . LYS B 1 113 ? -5.074 17.734 -8.836 1 68.75 113 LYS B N 1
ATOM 1887 C CA . LYS B 1 113 ? -4.715 18.094 -10.203 1 68.75 113 LYS B CA 1
ATOM 1888 C C . LYS B 1 113 ? -5.234 17.062 -11.195 1 68.75 113 LYS B C 1
ATOM 1890 O O . LYS B 1 113 ? -5.223 17.297 -12.406 1 68.75 113 LYS B O 1
ATOM 1895 N N . GLY B 1 114 ? -6.359 16.375 -10.859 1 59.25 114 GLY B N 1
ATOM 1896 C CA . GLY B 1 114 ? -7.125 15.492 -11.719 1 59.25 114 GLY B CA 1
ATOM 1897 C C . GLY B 1 114 ? -6.352 14.25 -12.133 1 59.25 114 GLY B C 1
ATOM 1898 O O . GLY B 1 114 ? -5.164 14.125 -11.828 1 59.25 114 GLY B O 1
ATOM 1899 N N . LEU B 1 115 ? -7.246 13.18 -12.391 1 59.59 115 LEU B N 1
ATOM 1900 C CA . LEU B 1 115 ? -6.801 11.922 -12.977 1 59.59 115 LEU B CA 1
ATOM 1901 C C . LEU B 1 115 ? -6.012 12.164 -14.258 1 59.59 115 LEU B C 1
ATOM 1903 O O . LEU B 1 115 ? -6.57 12.125 -15.359 1 59.59 115 LEU B O 1
ATOM 1907 N N . ASP B 1 116 ? -5.262 13.203 -14.188 1 56.34 116 ASP B N 1
ATOM 1908 C CA . ASP B 1 116 ? -4.539 13.461 -15.43 1 56.34 116 ASP B CA 1
ATOM 1909 C C . ASP B 1 116 ? -3.883 12.188 -15.961 1 56.34 116 ASP B C 1
ATOM 1911 O O . ASP B 1 116 ? -3.926 11.141 -15.305 1 56.34 116 ASP B O 1
ATOM 1915 N N . ARG B 1 117 ? -3.166 12.391 -16.984 1 60.56 117 ARG B N 1
ATOM 1916 C CA . ARG B 1 117 ? -2.449 11.469 -17.875 1 60.56 117 ARG B CA 1
ATOM 1917 C C . ARG B 1 117 ? -1.517 10.562 -17.078 1 60.56 117 ARG B C 1
ATOM 1919 O O . ARG B 1 117 ? -0.954 9.609 -17.625 1 60.56 117 ARG B O 1
ATOM 1926 N N . TYR B 1 118 ? -1.573 11.008 -15.773 1 66.62 118 TYR B N 1
ATOM 1927 C CA . TYR B 1 118 ? -0.595 10.203 -15.055 1 66.62 118 TYR B CA 1
ATOM 1928 C C . TYR B 1 118 ? -1.282 9.141 -14.211 1 66.62 118 TYR B C 1
ATOM 1930 O O . TYR B 1 118 ? -2.324 9.391 -13.602 1 66.62 118 TYR B O 1
ATOM 1938 N N . LEU B 1 119 ? -0.782 8.031 -14.234 1 83.38 119 LEU B N 1
ATOM 1939 C CA . LEU B 1 119 ? -1.318 6.863 -13.539 1 83.38 119 LEU B CA 1
ATOM 1940 C C . LEU B 1 119 ? -1.069 6.957 -12.039 1 83.38 119 LEU B C 1
ATOM 1942 O O . LEU B 1 119 ? -1.785 6.34 -11.25 1 83.38 119 LEU B O 1
ATOM 1946 N N . LEU B 1 120 ? -0.116 7.836 -11.656 1 91.94 120 LEU B N 1
ATOM 1947 C CA . LEU B 1 120 ? 0.235 8.008 -10.25 1 91.94 120 LEU B CA 1
ATOM 1948 C C . LEU B 1 120 ? 0.639 9.445 -9.961 1 91.94 120 LEU B C 1
ATOM 1950 O O . LEU B 1 120 ? 1.458 10.023 -10.68 1 91.94 120 LEU B O 1
ATOM 1954 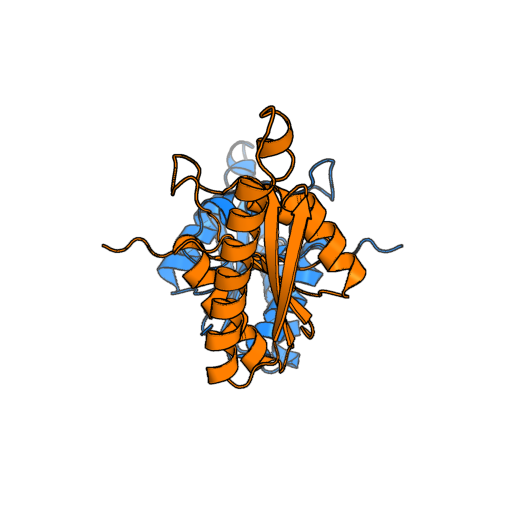N N . GLY B 1 121 ? 0.058 10.055 -9.016 1 92.69 121 GLY B N 1
ATOM 1955 C CA . GLY B 1 121 ? 0.396 11.414 -8.633 1 92.69 121 GLY B CA 1
ATOM 1956 C C . GLY B 1 121 ? 1.828 11.562 -8.148 1 92.69 121 GLY B C 1
ATOM 1957 O O . GLY B 1 121 ? 2.396 10.625 -7.582 1 92.69 121 GLY B O 1
ATOM 1958 N N . SER B 1 122 ? 2.33 12.773 -8.227 1 91.62 122 SER B N 1
ATOM 1959 C CA . SER B 1 122 ? 3.738 13.047 -7.953 1 91.62 122 SER B CA 1
ATOM 1960 C C . SER B 1 122 ? 4.059 12.859 -6.473 1 91.62 122 SER B C 1
ATOM 1962 O O . SER B 1 122 ? 5.105 12.312 -6.125 1 91.62 122 SER B O 1
ATOM 1964 N N . VAL B 1 123 ? 3.193 13.266 -5.59 1 94.38 123 VAL B N 1
ATOM 1965 C CA . VAL B 1 123 ? 3.441 13.125 -4.156 1 94.38 123 VAL B CA 1
ATOM 1966 C C . VAL B 1 123 ? 3.42 11.648 -3.77 1 94.38 123 VAL B C 1
ATOM 1968 O O . VAL B 1 123 ? 4.328 11.172 -3.086 1 94.38 123 VAL B O 1
ATOM 1971 N N . THR B 1 124 ? 2.381 10.969 -4.223 1 95.94 124 THR B N 1
ATOM 1972 C CA . THR B 1 124 ? 2.271 9.547 -3.92 1 95.94 124 THR B CA 1
ATOM 1973 C C . THR B 1 124 ? 3.479 8.789 -4.461 1 95.94 124 THR B C 1
ATOM 1975 O O . THR B 1 124 ? 4.035 7.926 -3.771 1 95.94 124 THR B O 1
ATOM 1978 N N . GLU B 1 125 ? 3.879 9.109 -5.633 1 94.75 125 GLU B N 1
ATOM 1979 C CA . GLU B 1 125 ? 5.047 8.469 -6.223 1 94.75 125 GLU B CA 1
ATOM 1980 C C . GLU B 1 125 ? 6.281 8.648 -5.344 1 94.75 125 GLU B C 1
ATOM 1982 O O . GLU B 1 125 ? 7 7.688 -5.062 1 94.75 125 GLU B O 1
ATOM 1987 N N . ARG B 1 126 ? 6.523 9.812 -4.941 1 95.25 126 ARG B N 1
ATOM 1988 C CA . ARG B 1 126 ? 7.691 10.094 -4.113 1 95.25 126 ARG B CA 1
ATOM 1989 C C . ARG B 1 126 ? 7.598 9.375 -2.771 1 95.25 126 ARG B C 1
ATOM 1991 O O . ARG B 1 126 ? 8.594 8.852 -2.271 1 95.25 126 ARG B O 1
ATOM 1998 N N . VAL B 1 127 ? 6.434 9.344 -2.191 1 97.56 127 VAL B N 1
ATOM 1999 C CA . VAL B 1 127 ? 6.25 8.68 -0.907 1 97.56 127 VAL B CA 1
ATOM 2000 C C . VAL B 1 127 ? 6.52 7.184 -1.062 1 97.56 127 VAL B C 1
ATOM 2002 O O . VAL B 1 127 ? 7.277 6.598 -0.284 1 97.56 127 VAL B O 1
ATOM 2005 N N . VAL B 1 128 ? 5.973 6.57 -2.053 1 97.25 128 VAL B N 1
ATOM 2006 C CA . VAL B 1 128 ? 6.156 5.141 -2.273 1 97.25 128 VAL B CA 1
ATOM 2007 C C . VAL B 1 128 ? 7.637 4.836 -2.48 1 97.25 128 VAL B C 1
ATOM 2009 O O . VAL B 1 128 ? 8.148 3.836 -1.971 1 97.25 128 VAL B O 1
ATOM 2012 N N . ARG B 1 129 ? 8.328 5.699 -3.121 1 95.06 129 ARG B N 1
ATOM 2013 C CA . ARG B 1 129 ? 9.734 5.484 -3.467 1 95.06 129 ARG B CA 1
ATOM 2014 C C . ARG B 1 129 ? 10.625 5.641 -2.244 1 95.06 129 ARG B C 1
ATOM 2016 O O . ARG B 1 129 ? 11.695 5.035 -2.172 1 95.06 129 ARG B O 1
ATOM 2023 N N . THR B 1 130 ? 10.133 6.387 -1.216 1 95.19 130 THR B N 1
ATOM 2024 C CA . THR B 1 130 ? 11.133 6.832 -0.251 1 95.19 130 THR B CA 1
ATOM 2025 C C . THR B 1 130 ? 10.719 6.449 1.168 1 95.19 130 THR B C 1
ATOM 2027 O O . THR B 1 130 ? 11.547 6.469 2.084 1 95.19 130 THR B O 1
ATOM 2030 N N . ALA B 1 131 ? 9.469 6.137 1.352 1 96.31 131 ALA B N 1
ATOM 2031 C CA . ALA B 1 131 ? 8.984 5.883 2.707 1 96.31 131 ALA B CA 1
ATOM 2032 C C . ALA B 1 131 ? 9.695 4.684 3.324 1 96.31 131 ALA B C 1
ATOM 2034 O O . ALA B 1 131 ? 9.945 3.684 2.645 1 96.31 131 ALA B O 1
ATOM 2035 N N . ASP B 1 132 ? 9.891 4.793 4.637 1 94.75 132 ASP B N 1
ATOM 2036 C CA . ASP B 1 132 ? 10.516 3.699 5.367 1 94.75 132 ASP B CA 1
ATOM 2037 C C . ASP B 1 132 ? 9.469 2.807 6.027 1 94.75 132 ASP B C 1
ATOM 2039 O O . ASP B 1 132 ? 9.812 1.825 6.691 1 94.75 132 ASP B O 1
ATOM 2043 N N . VAL B 1 133 ? 8.227 3.152 5.883 1 98.19 133 VAL B N 1
ATOM 2044 C CA . VAL B 1 133 ? 7.117 2.367 6.402 1 98.19 133 VAL B CA 1
ATOM 2045 C C . VAL B 1 133 ? 6.234 1.893 5.25 1 98.19 133 VAL B C 1
ATOM 2047 O O . VAL B 1 133 ? 6.285 2.453 4.152 1 98.19 133 VAL B O 1
ATOM 2050 N N . PRO B 1 134 ? 5.383 0.895 5.469 1 98.75 134 PRO B N 1
ATOM 2051 C CA . PRO B 1 134 ? 4.48 0.423 4.418 1 98.75 134 PRO B CA 1
ATOM 2052 C C . PRO B 1 134 ? 3.551 1.521 3.898 1 98.75 134 PRO B C 1
ATOM 2054 O O . PRO B 1 134 ? 3.082 2.355 4.676 1 98.75 134 PRO B O 1
ATOM 2057 N N . VAL B 1 135 ? 3.35 1.541 2.582 1 98.88 135 VAL B N 1
ATOM 2058 C CA . VAL B 1 135 ? 2.457 2.506 1.95 1 98.88 135 VAL B CA 1
ATOM 2059 C C . VAL B 1 135 ? 1.368 1.77 1.172 1 98.88 135 VAL B C 1
ATOM 2061 O O . VAL B 1 135 ? 1.665 0.979 0.273 1 98.88 135 VAL B O 1
ATOM 2064 N N . LEU B 1 136 ? 0.141 2.025 1.571 1 98.94 136 LEU B N 1
ATOM 2065 C CA . LEU B 1 136 ? -1.011 1.543 0.817 1 98.94 136 LEU B CA 1
ATOM 2066 C C . LEU B 1 136 ? -1.522 2.615 -0.14 1 98.94 136 LEU B C 1
ATOM 2068 O O . LEU B 1 136 ? -1.945 3.689 0.294 1 98.94 136 LEU B O 1
ATOM 2072 N N . THR B 1 137 ? -1.451 2.314 -1.417 1 98.31 137 THR B N 1
ATOM 2073 C CA . THR B 1 137 ? -2.012 3.213 -2.42 1 98.31 137 THR B CA 1
ATOM 2074 C C . THR B 1 137 ? -3.396 2.74 -2.855 1 98.31 137 THR B C 1
ATOM 2076 O O . THR B 1 137 ? -3.605 1.547 -3.088 1 98.31 137 THR B O 1
ATOM 2079 N N . VAL B 1 138 ? -4.312 3.709 -2.949 1 97.75 138 VAL B N 1
ATOM 2080 C CA . VAL B 1 138 ? -5.703 3.398 -3.258 1 97.75 138 VAL B CA 1
ATOM 2081 C C . VAL B 1 138 ? -6.18 4.266 -4.422 1 97.75 138 VAL B C 1
ATOM 2083 O O . VAL B 1 138 ? -6.094 5.492 -4.367 1 97.75 138 VAL B O 1
ATOM 2086 N N . ARG B 1 139 ? -6.629 3.65 -5.453 1 93.94 139 ARG B N 1
ATOM 2087 C CA . ARG B 1 139 ? -7.184 4.371 -6.594 1 93.94 139 ARG B CA 1
ATOM 2088 C C . ARG B 1 139 ? -8.664 4.684 -6.383 1 93.94 139 ARG B C 1
ATOM 2090 O O . ARG B 1 139 ? -9.422 3.828 -5.926 1 93.94 139 ARG B O 1
ATOM 2097 N N . GLN B 1 140 ? -8.977 5.902 -6.664 1 90 140 GLN B N 1
ATOM 2098 C CA . GLN B 1 140 ? -10.383 6.281 -6.633 1 90 140 GLN B CA 1
ATOM 2099 C C . GLN B 1 140 ? -11.156 5.617 -7.77 1 90 140 GLN B C 1
ATOM 2101 O O . GLN B 1 140 ? -10.766 5.719 -8.938 1 90 140 GLN B O 1
ATOM 2106 N N . PRO B 1 141 ? -12.203 4.891 -7.371 1 82.38 141 PRO B N 1
ATOM 2107 C CA . PRO B 1 141 ? -13.008 4.297 -8.445 1 82.38 141 PRO B CA 1
ATOM 2108 C C . PRO B 1 141 ? -13.609 5.344 -9.375 1 82.38 141 PRO B C 1
ATOM 2110 O O . PRO B 1 141 ? -13.961 6.441 -8.93 1 82.38 141 PRO B O 1
ATOM 2113 N N . THR B 1 142 ? -13.406 5.133 -10.68 1 71.94 142 THR B N 1
ATOM 2114 C CA . THR B 1 142 ? -14.016 6.051 -11.633 1 71.94 142 THR B CA 1
ATOM 2115 C C . THR B 1 142 ? -15.531 5.875 -11.656 1 71.94 142 THR B C 1
ATOM 2117 O O . THR B 1 142 ? -16.031 4.762 -11.484 1 71.94 142 THR B O 1
ATOM 2120 N N . ASP B 1 143 ? -16.234 6.871 -11.18 1 57.41 143 ASP B N 1
ATOM 2121 C CA . ASP B 1 143 ? -17.672 6.805 -11.344 1 57.41 143 ASP B CA 1
ATOM 2122 C C . ASP B 1 143 ? -18.047 6.379 -12.766 1 57.41 143 ASP B C 1
ATOM 2124 O O . ASP B 1 143 ? -17.5 6.895 -13.742 1 57.41 143 ASP B O 1
ATOM 2128 N N . GLU B 1 144 ? -18.438 5.195 -13.188 1 43.25 144 GLU B N 1
ATOM 2129 C CA . GLU B 1 144 ? -19.125 5.047 -14.461 1 43.25 144 GLU B CA 1
ATOM 2130 C C . GLU B 1 144 ? -20.203 6.113 -14.641 1 43.25 144 GLU B C 1
ATOM 2132 O O . GLU B 1 144 ? -20.797 6.566 -13.664 1 43.25 144 GLU B O 1
#

InterPro domains:
  IPR006015 Universal stress protein A family [PIRSF006276] (1-139)
  IPR006015 Universal stress protein A family [PR01438] (2-20)
  IPR006015 Universal stress protein A family [PR01438] (99-111)
  IPR006015 Universal stress protein A family [PR01438] (117-139)
  IPR006016 UspA [PF00582] (1-139)
  IPR014729 Rossmann-like alpha/beta/alpha sandwich fold [G3DSA:3.40.50.620] (1-143)

Organism: NCBI:txid261290

Radius of gyration: 20.21 Å; Cα contacts (8 Å, |Δi|>4): 580; chains: 2; bounding box: 42×67×45 Å

Solvent-accessible surface area (backbone atoms only — not comparable to full-atom values): 14947 Å² total; per-residue (Å²): 138,49,54,29,35,34,31,63,41,84,64,40,75,38,30,48,49,14,50,52,51,44,43,52,50,26,58,69,55,70,14,35,37,34,27,36,18,59,42,58,46,67,81,39,58,71,42,65,81,52,39,75,61,54,56,49,51,49,48,51,50,30,50,51,35,26,45,52,55,40,54,61,27,46,78,68,70,38,54,60,47,70,46,70,46,75,37,54,58,53,59,49,51,54,49,47,34,69,75,66,61,42,48,30,37,28,27,21,31,41,55,78,84,46,89,43,100,52,61,51,28,70,53,47,49,51,40,66,38,62,49,89,43,35,33,33,36,22,63,51,77,76,80,126,140,50,53,28,36,33,32,61,42,83,62,41,77,38,30,48,48,14,50,52,51,45,44,52,51,25,58,66,54,71,14,37,36,34,28,34,20,58,41,59,46,67,81,38,57,72,42,64,82,52,38,73,62,54,56,49,51,49,48,51,50,28,51,51,34,26,45,51,52,39,54,60,27,47,77,67,71,38,55,60,47,69,45,70,47,76,34,52,57,53,60,50,52,53,50,48,33,68,75,66,62,42,48,30,37,28,26,23,30,43,55,77,87,47,89,44,100,52,62,48,27,71,54,46,49,51,42,66,38,64,50,90,42,35,33,33,36,21,62,52,78,75,79,127

Secondary structure (DSSP, 8-state):
--SEEEEE--SSGGGHHHHHHHHHHHHHHT-EEEEEEEE-HHHHHSSTT--HHHHHHHHHHHHHHHHHHHHHHHTTT--EEEEEEES-HHHHHHHHHHHHT--EEEEES--TT-S-S-SS-HHHHHHHHH-SS-EEEEPPP---/--SEEEEE--SSGGGHHHHHHHHHHHHHHT-EEEEEEEEEHHHHHSSTT--HHHHHHHHHHHHHHHHHHHHHHHTTT--EEEEEEEE-HHHHHHHHHHHHT--EEEEES--TT-S-S-SS-HHHHHHHHH-SS-EEEEPPP---